Protein 1XX6 (pdb70)

Foldseek 3Di:
DLDALQFFEAEEEFACLCQLVVLVVVVVVCVVVVFAEAEEEEPFWRDDVHDIDGHDYDPALVCCVVPDDPRGQEYEYEQVLPHAQVNLVVQVVSRRSRGYYYYYHYCALQPDRGHNVVVSVRGPHYHYGFRAAPPPGHTFGHKFADDVRHGDEDPDPDHDIDTHHPVPRDHHD/DLDFLQFFEAEEEFALLCQVVVLVVVVVVCVVVVFAEDEEECQVHDDPEQVCCVVPDDPRGQEYEYEQVLPHALCNLVVQVVSRNRRHYYYYYHYCDLLPDRGHNSVVSVRGPHYHYGFRAAPPPGHTFGHKFADDVNHGDEPPDDDHDIDTHHPVPRDHHD

Secondary structure (DSSP, 8-state):
---TT--EEEEEE----SHHHHHHHHHHHHHHTT--EEEEEE--EEE----EEE-EEESSSTHHHHH--TT-SEEEE-SGGGS-THHHHHHHHHHHTT-EEEEEE---TTSPPPTTTTT----SEEEE--EE-TTTSSEE-EEEEEETTEEPPTT----EEEEE-TTT-----/---TT--EEEEEE----SHHHHHHHHHHHHHHTT--EEEEE---EE-SSSTHHHHH--TT-SEEEE-SGGGS-THHHHHHHHHHHTT-EEEEEE---TTS---TTTTT----SEEEE--EE-TTTSSEE-EEEEEETTEEPPTT----EEEEE-TTT-----

Sequence (335 aa):
YRPKDHGWVEVIVGPYSGKSEELIRRIRRAKIAKQKIQVFKPEEDVVSHGEKEQAVAIKNSREILKYFEEDTEVIAIDEVQFFDDEIVEIVNKIAESGRRVICAGLDDFRGKPFGPIPELAIAEFVDKIQAICVVCGNPATRTQRLINGKPAFYDDPVESYEARCRKCHVVPQYRPKDHGWVEVIVGPYSGKSEELIRRIRRAKIAKQKIQVFKPEAVAIKNSREILKYFEEDTEVIAIDEVQFFDDEIVEIVNKIAESGRRVICAGLDDFRGKPFGPIPELAIAEFVDKIQAICVVCGNPATRTQRLINGKPAFYDDPVESYEARCRKCHVVPQ

Nearest PDB structures (foldseek):
  1xx6-assembly1_A  TM=1.006E+00  e=7.355E-36  Clostridium acetobutylicum ATCC 824
  2uz3-assembly1_C  TM=9.064E-01  e=2.620E-19  Ureaplasma urealyticum
  2qq0-assembly1_B-2  TM=8.983E-01  e=4.221E-16  Thermotoga maritima
  2orw-assembly1_B-2  TM=8.930E-01  e=2.724E-16  Thermotoga maritima
  2orw-assembly1_A-2  TM=8.936E-01  e=8.512E-15  Thermotoga maritima

Organism: Clostridium acetobutylicum (strain ATCC 824 / DSM 792 / JCM 1419 / IAM 19013 / LMG 5710 / NBRC 13948 / NRRL B-527 / VKM B-1787 / 2291 / W) (NCBI:txid272562)

Solvent-accessible surface area: 16984 Å² total

InterPro domains:
  IPR001267 Thymidine kinase [MF_00124] (7-190)
  IPR001267 Thymidine kinase [PF00265] (8-187)
  IPR001267 Thymidine kinase [PIRSF035805] (7-193)
  IPR001267 Thymidine kinase [PTHR11441] (5-192)
  IPR020633 Thymidine kinase, conserved site [PS00603] (174-187)
  IPR027417 P-loop containing nucleoside triphosphate hydrolase [G3DSA:3.40.50.300] (1-141)
  IPR027417 P-loop containing nucleoside triphosphate hydrolase [SSF52540] (8-141)

Radius of gyration: 20.62 Å; Cα contacts (8 Å, |Δi|>4): 796; chains: 2; bounding box: 50×33×50 Å

Structure (mmCIF, N/CA/C/O backbone):
data_1XX6
#
_entry.id   1XX6
#
_cell.length_a   53.793
_cell.length_b   67.166
_cell.length_c   103.638
_cell.angle_alpha   90.00
_cell.angle_beta   90.00
_cell.angle_gamma   90.00
#
_symmetry.space_group_name_H-M   'P 21 21 2'
#
loop_
_entity.id
_entity.type
_entity.pdbx_description
1 polymer 'Thymidine kinase'
2 non-polymer 'ZINC ION'
3 non-polymer "ADENOSINE-5'-DIPHOSPHATE"
4 water water
#
loop_
_atom_site.group_PDB
_atom_site.id
_atom_site.type_symbol
_atom_site.label_atom_id
_atom_site.label_alt_id
_atom_site.label_comp_id
_atom_site.label_asym_id
_atom_site.label_entity_id
_atom_site.label_seq_id
_atom_site.pdbx_PDB_ins_code
_atom_site.Cartn_x
_atom_site.Cartn_y
_atom_site.Cartn_z
_atom_site.occupancy
_atom_site.B_iso_or_equiv
_atom_site.auth_seq_id
_atom_site.auth_comp_id
_atom_site.auth_asym_id
_atom_site.auth_atom_id
_atom_site.pdbx_PDB_model_num
ATOM 1 N N . TYR A 1 2 ? 29.064 33.218 60.984 1.00 47.20 2 TYR A N 1
ATOM 2 C CA . TYR A 1 2 ? 28.728 31.815 61.383 1.00 47.30 2 TYR A CA 1
ATOM 3 C C . TYR A 1 2 ? 27.303 31.445 60.950 1.00 47.60 2 TYR A C 1
ATOM 4 O O . TYR A 1 2 ? 26.540 32.297 60.478 1.00 47.82 2 TYR A O 1
ATOM 13 N N . ARG A 1 3 ? 26.957 30.168 61.101 1.00 47.50 3 ARG A N 1
ATOM 14 C CA . ARG A 1 3 ? 25.628 29.683 60.749 1.00 46.59 3 ARG A CA 1
ATOM 15 C C . ARG A 1 3 ? 25.256 30.023 59.302 1.00 46.37 3 ARG A C 1
ATOM 16 O O . ARG A 1 3 ? 24.103 30.342 59.011 1.00 46.47 3 ARG A O 1
ATOM 24 N N . PRO A 1 4 ? 26.222 29.955 58.372 1.00 46.96 4 PRO A N 1
ATOM 25 C CA . PRO A 1 4 ? 25.872 30.285 56.987 1.00 47.06 4 PRO A CA 1
ATOM 26 C C . PRO A 1 4 ? 24.854 29.317 56.392 1.00 47.34 4 PRO A C 1
ATOM 27 O O . PRO A 1 4 ? 24.744 28.170 56.832 1.00 48.32 4 PRO A O 1
ATOM 31 N N . LYS A 1 5 ? 24.118 29.779 55.389 1.00 47.91 5 LYS A N 1
ATOM 32 C CA . LYS A 1 5 ? 23.100 28.956 54.754 1.00 48.77 5 LYS A CA 1
ATOM 33 C C . LYS A 1 5 ? 23.614 27.593 54.291 1.00 48.10 5 LYS A C 1
ATOM 34 O O . LYS A 1 5 ? 24.720 27.470 53.759 1.00 47.42 5 LYS A O 1
ATOM 40 N N . ASP A 1 6 ? 22.790 26.573 54.505 1.00 47.31 6 ASP A N 1
ATOM 41 C CA . ASP A 1 6 ? 23.112 25.203 54.123 1.00 47.18 6 ASP A CA 1
ATOM 42 C C . ASP A 1 6 ? 24.243 24.575 54.936 1.00 44.82 6 ASP A C 1
ATOM 43 O O . ASP A 1 6 ? 24.930 23.663 54.477 1.00 45.88 6 ASP A O 1
ATOM 48 N N . HIS A 1 7 ? 24.434 25.090 56.144 1.00 41.86 7 HIS A N 1
ATOM 49 C CA . HIS A 1 7 ? 25.417 24.565 57.089 1.00 38.56 7 HIS A CA 1
ATOM 50 C C . HIS A 1 7 ? 24.531 24.207 58.274 1.00 33.02 7 HIS A C 1
ATOM 51 O O . HIS A 1 7 ? 23.878 25.084 58.841 1.00 30.95 7 HIS A O 1
ATOM 58 N N . GLY A 1 8 ? 24.485 22.929 58.632 1.00 27.99 8 GLY A N 1
ATOM 59 C CA . GLY A 1 8 ? 23.635 22.513 59.733 1.00 23.61 8 GLY A CA 1
ATOM 60 C C . GLY A 1 8 ? 24.333 22.299 61.057 1.00 20.74 8 GLY A C 1
ATOM 61 O O . GLY A 1 8 ? 25.558 22.194 61.121 1.00 17.05 8 GLY A O 1
ATOM 62 N N . TRP A 1 9 ? 23.538 22.226 62.122 1.00 17.88 9 TRP A N 1
ATOM 63 C CA . TRP A 1 9 ? 24.075 22.009 63.453 1.00 15.98 9 TRP A CA 1
ATOM 64 C C . TRP A 1 9 ? 22.966 21.563 64.392 1.00 16.02 9 TRP A C 1
ATOM 65 O O . TRP A 1 9 ? 21.786 21.536 64.019 1.00 14.61 9 TRP A O 1
ATOM 76 N N . VAL A 1 10 ? 23.361 21.214 65.610 1.00 15.31 10 VAL A N 1
ATOM 77 C CA . VAL A 1 10 ? 22.433 20.789 66.638 1.00 16.20 10 VAL A CA 1
ATOM 78 C C . VAL A 1 10 ? 22.628 21.669 67.874 1.00 17.90 10 VAL A C 1
ATOM 79 O O . VAL A 1 10 ? 23.755 21.902 68.312 1.00 17.34 10 VAL A O 1
ATOM 83 N N . GLU A 1 11 ? 21.531 22.178 68.419 1.00 17.84 11 GLU A N 1
ATOM 84 C CA . GLU A 1 11 ? 21.621 22.976 69.628 1.00 18.01 11 GLU A CA 1
ATOM 85 C C . GLU A 1 11 ? 20.735 22.297 70.670 1.00 18.14 11 GLU A C 1
ATOM 86 O O . GLU A 1 11 ? 19.649 21.790 70.358 1.00 16.59 11 GLU A O 1
ATOM 92 N N . VAL A 1 12 ? 21.222 22.245 71.904 1.00 16.62 12 VAL A N 1
ATOM 93 C CA . VAL A 1 12 ? 20.479 21.602 72.971 1.00 15.88 12 VAL A CA 1
ATOM 94 C C . VAL A 1 12 ? 20.197 22.543 74.125 1.00 15.85 12 VAL A C 1
ATOM 95 O O . VAL A 1 12 ? 21.039 23.377 74.487 1.00 16.00 12 VAL A O 1
ATOM 99 N N . ILE A 1 13 ? 19.003 22.390 74.691 1.00 13.06 13 ILE A N 1
ATOM 100 C CA . ILE A 1 13 ? 18.538 23.173 75.828 1.00 14.96 13 ILE A CA 1
ATOM 101 C C . ILE A 1 13 ? 18.232 22.135 76.905 1.00 15.66 13 ILE A C 1
ATOM 102 O O . ILE A 1 13 ? 17.339 21.307 76.729 1.00 14.06 13 ILE A O 1
ATOM 107 N N . VAL A 1 14 ? 18.965 22.174 78.011 1.00 17.95 14 VAL A N 1
ATOM 108 C CA . VAL A 1 14 ? 18.766 21.203 79.079 1.00 19.03 14 VAL A CA 1
ATOM 109 C C . VAL A 1 14 ? 18.718 21.832 80.466 1.00 18.47 14 VAL A C 1
ATOM 110 O O . VAL A 1 14 ? 19.245 22.912 80.697 1.00 17.55 14 VAL A O 1
ATOM 114 N N . GLY A 1 15 ? 18.067 21.140 81.391 1.00 18.69 15 GLY A N 1
ATOM 115 C CA . GLY A 1 15 ? 17.956 21.642 82.749 1.00 17.99 15 GLY A CA 1
ATOM 116 C C . GLY A 1 15 ? 16.895 20.833 83.454 1.00 16.94 15 GLY A C 1
ATOM 117 O O . GLY A 1 15 ? 16.273 19.971 82.830 1.00 16.43 15 GLY A O 1
ATOM 118 N N . PRO A 1 16 ? 16.668 21.065 84.750 1.00 16.26 16 PRO A N 1
ATOM 119 C CA . PRO A 1 16 ? 15.641 20.299 85.466 1.00 14.62 16 PRO A CA 1
ATOM 120 C C . PRO A 1 16 ? 14.253 20.817 85.128 1.00 17.33 16 PRO A C 1
ATOM 121 O O . PRO A 1 16 ? 14.109 21.793 84.385 1.00 14.29 16 PRO A O 1
ATOM 133 N N . TYR A 1 18 ? 10.928 22.826 85.133 1.00 18.62 18 TYR A N 1
ATOM 134 C CA . TYR A 1 18 ? 10.677 24.231 85.457 1.00 20.90 18 TYR A CA 1
ATOM 135 C C . TYR A 1 18 ? 11.876 25.149 85.214 1.00 19.56 18 TYR A C 1
ATOM 136 O O . TYR A 1 18 ? 11.850 26.315 85.606 1.00 21.63 18 TYR A O 1
ATOM 145 N N . SER A 1 19 ? 12.920 24.633 84.574 1.00 17.84 19 SER A N 1
ATOM 146 C CA . SER A 1 19 ? 14.108 25.440 84.299 1.00 19.10 19 SER A CA 1
ATOM 147 C C . SER A 1 19 ? 13.819 26.407 83.152 1.00 18.62 19 SER A C 1
ATOM 148 O O . SER A 1 19 ? 14.511 27.415 82.971 1.00 21.31 19 SER A O 1
ATOM 151 N N . GLY A 1 20 ? 12.780 26.095 82.385 1.00 18.56 20 GLY A N 1
ATOM 152 C CA . GLY A 1 20 ? 12.385 26.939 81.275 1.00 18.54 20 GLY A CA 1
ATOM 153 C C . GLY A 1 20 ? 12.740 26.421 79.892 1.00 17.62 20 GLY A C 1
ATOM 154 O O . GLY A 1 20 ? 12.862 27.207 78.960 1.00 16.55 20 GLY A O 1
ATOM 155 N N . LYS A 1 21 ? 12.897 25.106 79.756 1.00 18.12 21 LYS A N 1
ATOM 156 C CA . LYS A 1 21 ? 13.233 24.501 78.476 1.00 17.37 21 LYS A CA 1
ATOM 157 C C . LYS A 1 21 ? 12.159 24.730 77.399 1.00 17.84 21 LYS A C 1
ATOM 158 O O . LYS A 1 21 ? 12.485 25.091 76.272 1.00 17.20 21 LYS A O 1
ATOM 164 N N . SER A 1 22 ? 10.885 24.526 77.750 1.00 19.05 22 SER A N 1
ATOM 165 C CA . SER A 1 22 ? 9.778 24.718 76.810 1.00 18.11 22 SER A CA 1
ATOM 166 C C . SER A 1 22 ? 9.633 26.177 76.412 1.00 17.55 22 SER A C 1
ATOM 167 O O . SER A 1 22 ? 9.408 26.501 75.247 1.00 15.21 22 SER A O 1
ATOM 170 N N . GLU A 1 23 ? 9.746 27.055 77.400 1.00 19.34 23 GLU A N 1
ATOM 171 C CA . GLU A 1 23 ? 9.648 28.488 77.174 1.00 21.41 23 GLU A CA 1
ATOM 172 C C . GLU A 1 23 ? 10.727 28.911 76.171 1.00 19.75 23 GLU A C 1
ATOM 173 O O . GLU A 1 23 ? 10.448 29.643 75.226 1.00 19.63 23 GLU A O 1
ATOM 179 N N . GLU A 1 24 ? 11.952 28.435 76.368 1.00 18.79 24 GLU A N 1
ATOM 180 C CA . GLU A 1 24 ? 13.052 28.780 75.464 1.00 17.42 24 GLU A CA 1
ATOM 181 C C . GLU A 1 24 ? 12.867 28.147 74.084 1.00 15.06 24 GLU A C 1
ATOM 182 O O . GLU A 1 24 ? 13.106 28.783 73.054 1.00 14.55 24 GLU A O 1
ATOM 188 N N . LEU A 1 25 ? 12.447 26.890 74.059 1.00 15.86 25 LEU A N 1
ATOM 189 C CA . LEU A 1 25 ? 12.229 26.211 72.787 1.00 15.63 25 LEU A CA 1
ATOM 190 C C . LEU A 1 25 ? 11.179 26.984 71.986 1.00 14.84 25 LEU A C 1
ATOM 191 O O . LEU A 1 25 ? 11.348 27.218 70.793 1.00 17.04 25 LEU A O 1
ATOM 196 N N . ILE A 1 26 ? 10.100 27.391 72.648 1.00 15.87 26 ILE A N 1
ATOM 197 C CA . ILE A 1 26 ? 9.045 28.156 71.987 1.00 15.47 26 ILE A CA 1
ATOM 198 C C . ILE A 1 26 ? 9.595 29.487 71.483 1.00 16.55 26 ILE A C 1
ATOM 199 O O . ILE A 1 26 ? 9.229 29.957 70.405 1.00 16.92 26 ILE A O 1
ATOM 204 N N . ARG A 1 27 ? 10.466 30.104 72.276 1.00 17.32 27 ARG A N 1
ATOM 205 C CA . ARG A 1 27 ? 11.053 31.384 71.885 1.00 18.35 27 ARG A CA 1
ATOM 206 C C . ARG A 1 27 ? 11.822 31.253 70.572 1.00 16.78 27 ARG A C 1
ATOM 207 O O . ARG A 1 27 ? 11.696 32.094 69.670 1.00 15.11 27 ARG A O 1
ATOM 215 N N . ARG A 1 28 ? 12.604 30.185 70.459 1.00 15.52 28 ARG A N 1
ATOM 216 C CA . ARG A 1 28 ? 13.412 29.962 69.268 1.00 15.49 28 ARG A CA 1
ATOM 217 C C . ARG A 1 28 ? 12.553 29.565 68.084 1.00 15.49 28 ARG A C 1
ATOM 218 O O . ARG A 1 28 ? 12.892 29.842 66.935 1.00 15.81 28 ARG A O 1
ATOM 226 N N . ILE A 1 29 ? 11.434 28.915 68.368 1.00 17.50 29 ILE A N 1
ATOM 227 C CA . ILE A 1 29 ? 10.516 28.510 67.318 1.00 16.47 29 ILE A CA 1
ATOM 228 C C . ILE A 1 29 ? 9.878 29.748 66.697 1.00 16.81 29 ILE A C 1
ATOM 229 O O . ILE A 1 29 ? 9.810 29.879 65.469 1.00 16.82 29 ILE A O 1
ATOM 234 N N . ARG A 1 30 ? 9.418 30.664 67.541 1.00 17.81 30 ARG A N 1
ATOM 235 C CA . ARG A 1 30 ? 8.776 31.879 67.041 1.00 19.18 30 ARG A CA 1
ATOM 236 C C . ARG A 1 30 ? 9.757 32.777 66.290 1.00 17.33 30 ARG A C 1
ATOM 237 O O . ARG A 1 30 ? 9.381 33.460 65.338 1.00 18.69 30 ARG A O 1
ATOM 245 N N . ARG A 1 31 ? 11.017 32.774 66.705 1.00 18.75 31 ARG A N 1
ATOM 246 C CA . ARG A 1 31 ? 12.013 33.593 66.024 1.00 18.41 31 ARG A CA 1
ATOM 247 C C . ARG A 1 31 ? 12.297 33.024 64.631 1.00 19.27 31 ARG A C 1
ATOM 248 O O . ARG A 1 31 ? 12.424 33.773 63.656 1.00 18.61 31 ARG A O 1
ATOM 256 N N . ALA A 1 32 ? 12.370 31.701 64.532 1.00 19.04 32 ALA A N 1
ATOM 257 C CA . ALA A 1 32 ? 12.626 31.068 63.244 1.00 20.65 32 ALA A CA 1
ATOM 258 C C . ALA A 1 32 ? 11.509 31.452 62.273 1.00 22.43 32 ALA A C 1
ATOM 259 O O . ALA A 1 32 ? 11.761 31.767 61.107 1.00 22.08 32 ALA A O 1
ATOM 261 N N . LYS A 1 33 ? 10.275 31.444 62.766 1.00 22.98 33 LYS A N 1
ATOM 262 C CA . LYS A 1 33 ? 9.133 31.788 61.925 1.00 25.03 33 LYS A CA 1
ATOM 263 C C . LYS A 1 33 ? 9.190 33.236 61.462 1.00 23.15 33 LYS A C 1
ATOM 264 O O . LYS A 1 33 ? 8.831 33.547 60.327 1.00 22.75 33 LYS A O 1
ATOM 270 N N . ILE A 1 34 ? 9.640 34.123 62.339 1.00 21.77 34 ILE A N 1
ATOM 271 C CA . ILE A 1 34 ? 9.749 35.528 61.974 1.00 22.09 34 ILE A CA 1
ATOM 272 C C . ILE A 1 34 ? 10.862 35.648 60.931 1.00 21.68 34 ILE A C 1
ATOM 273 O O . ILE A 1 34 ? 10.833 36.521 60.067 1.00 20.80 34 ILE A O 1
ATOM 278 N N . ALA A 1 35 ? 11.831 34.742 61.011 1.00 20.75 35 ALA A N 1
ATOM 279 C CA . ALA A 1 35 ? 12.941 34.721 60.065 1.00 22.38 35 ALA A CA 1
ATOM 280 C C . ALA A 1 35 ? 12.496 34.083 58.736 1.00 22.99 35 ALA A C 1
ATOM 281 O O . ALA A 1 35 ? 13.267 34.017 57.784 1.00 21.15 35 ALA A O 1
ATOM 283 N N . LYS A 1 36 ? 11.246 33.630 58.686 1.00 23.65 36 LYS A N 1
ATOM 284 C CA . LYS A 1 36 ? 10.677 33.004 57.492 1.00 25.51 36 LYS A CA 1
ATOM 285 C C . LYS A 1 36 ? 11.325 31.668 57.134 1.00 25.49 36 LYS A C 1
ATOM 286 O O . LYS A 1 36 ? 11.465 31.323 55.956 1.00 23.78 36 LYS A O 1
ATOM 292 N N . GLN A 1 37 ? 11.712 30.917 58.160 1.00 25.18 37 GLN A N 1
ATOM 293 C CA . GLN A 1 37 ? 12.324 29.608 57.983 1.00 25.62 37 GLN A CA 1
ATOM 294 C C . GLN A 1 37 ? 11.304 28.539 58.345 1.00 25.07 37 GLN A C 1
ATOM 295 O O . GLN A 1 37 ? 10.777 28.530 59.450 1.00 25.00 37 GLN A O 1
ATOM 301 N N . LYS A 1 38 ? 11.025 27.641 57.408 1.00 24.82 38 LYS A N 1
ATOM 302 C CA . LYS A 1 38 ? 10.062 26.576 57.651 1.00 22.57 38 LYS A CA 1
ATOM 303 C C . LYS A 1 38 ? 10.573 25.702 58.791 1.00 22.41 38 LYS A C 1
ATOM 304 O O . LYS A 1 38 ? 11.727 25.263 58.792 1.00 20.21 38 LYS A O 1
ATOM 310 N N . ILE A 1 39 ? 9.711 25.459 59.765 1.00 20.49 39 ILE A N 1
ATOM 311 C CA . ILE A 1 39 ? 10.087 24.653 60.907 1.00 22.23 39 ILE A CA 1
ATOM 312 C C . ILE A 1 39 ? 9.001 23.653 61.248 1.00 21.22 39 ILE A C 1
ATOM 313 O O . ILE A 1 39 ? 7.809 23.916 61.045 1.00 19.67 39 ILE A O 1
ATOM 318 N N . GLN A 1 40 ? 9.439 22.496 61.727 1.00 20.25 40 GLN A N 1
ATOM 319 C CA . GLN A 1 40 ? 8.552 21.431 62.156 1.00 21.98 40 GLN A CA 1
ATOM 320 C C . GLN A 1 40 ? 8.868 21.184 63.624 1.00 23.06 40 GLN A C 1
ATOM 321 O O . GLN A 1 40 ? 10.037 21.103 64.009 1.00 21.43 40 GLN A O 1
ATOM 327 N N . VAL A 1 41 ? 7.832 21.083 64.449 1.00 24.71 41 VAL A N 1
ATOM 328 C CA . VAL A 1 41 ? 8.025 20.842 65.869 1.00 26.83 41 VAL A CA 1
ATOM 329 C C . VAL A 1 41 ? 7.559 19.426 66.223 1.00 28.87 41 VAL A C 1
ATOM 330 O O . VAL A 1 41 ? 6.532 18.966 65.721 1.00 27.45 41 VAL A O 1
ATOM 334 N N . PHE A 1 42 ? 8.322 18.739 67.071 1.00 31.02 42 PHE A N 1
ATOM 335 C CA . PHE A 1 42 ? 7.997 17.371 67.481 1.00 34.05 42 PHE A CA 1
ATOM 336 C C . PHE A 1 42 ? 8.041 17.145 68.997 1.00 36.77 42 PHE A C 1
ATOM 337 O O . PHE A 1 42 ? 8.896 17.695 69.694 1.00 36.51 42 PHE A O 1
ATOM 345 N N . LYS A 1 43 ? 7.108 16.326 69.488 1.00 38.14 43 LYS A N 1
ATOM 346 C CA . LYS A 1 43 ? 7.000 15.986 70.909 1.00 41.07 43 LYS A CA 1
ATOM 347 C C . LYS A 1 43 ? 6.496 14.547 71.027 1.00 42.41 43 LYS A C 1
ATOM 348 O O . LYS A 1 43 ? 5.825 14.046 70.126 1.00 40.09 43 LYS A O 1
ATOM 354 N N . PRO A 1 44 ? 6.816 13.859 72.134 1.00 44.94 44 PRO A N 1
ATOM 355 C CA . PRO A 1 44 ? 6.347 12.476 72.279 1.00 47.55 44 PRO A CA 1
ATOM 356 C C . PRO A 1 44 ? 4.856 12.359 72.634 1.00 49.79 44 PRO A C 1
ATOM 357 O O . PRO A 1 44 ? 4.200 13.355 72.955 1.00 47.89 44 PRO A O 1
ATOM 361 N N . GLU A 1 45 ? 4.334 11.137 72.558 1.00 52.98 45 GLU A N 1
ATOM 362 C CA . GLU A 1 45 ? 2.932 10.860 72.874 1.00 55.30 45 GLU A CA 1
ATOM 363 C C . GLU A 1 45 ? 2.533 11.436 74.233 1.00 55.87 45 GLU A C 1
ATOM 364 O O . GLU A 1 45 ? 1.538 11.021 74.828 1.00 56.08 45 GLU A O 1
ATOM 370 N N . GLU A 1 53 ? -1.712 18.410 70.474 1.00 55.18 53 GLU A N 1
ATOM 371 C CA . GLU A 1 53 ? -0.320 18.058 70.211 1.00 56.57 53 GLU A CA 1
ATOM 372 C C . GLU A 1 53 ? 0.567 19.299 70.285 1.00 56.04 53 GLU A C 1
ATOM 373 O O . GLU A 1 53 ? 1.507 19.447 69.504 1.00 56.48 53 GLU A O 1
ATOM 379 N N . ASP A 1 54 ? 0.264 20.183 71.229 1.00 55.68 54 ASP A N 1
ATOM 380 C CA . ASP A 1 54 ? 1.024 21.417 71.402 1.00 55.31 54 ASP A CA 1
ATOM 381 C C . ASP A 1 54 ? 2.111 21.305 72.464 1.00 53.86 54 ASP A C 1
ATOM 382 O O . ASP A 1 54 ? 1.959 20.580 73.446 1.00 53.00 54 ASP A O 1
ATOM 387 N N . VAL A 1 55 ? 3.216 22.014 72.250 1.00 52.36 55 VAL A N 1
ATOM 388 C CA . VAL A 1 55 ? 4.293 22.042 73.232 1.00 50.64 55 VAL A CA 1
ATOM 389 C C . VAL A 1 55 ? 3.900 23.204 74.142 1.00 49.40 55 VAL A C 1
ATOM 390 O O . VAL A 1 55 ? 3.734 24.333 73.679 1.00 49.57 55 VAL A O 1
ATOM 394 N N . VAL A 1 56 ? 3.722 22.925 75.428 1.00 48.23 56 VAL A N 1
ATOM 395 C CA . VAL A 1 56 ? 3.310 23.959 76.369 1.00 47.71 56 VAL A CA 1
ATOM 396 C C . VAL A 1 56 ? 4.303 24.220 77.493 1.00 46.71 56 VAL A C 1
ATOM 397 O O . VAL A 1 56 ? 4.972 23.307 77.971 1.00 46.48 56 VAL A O 1
ATOM 401 N N . SER A 1 57 ? 4.384 25.480 77.913 1.00 46.59 57 SER A N 1
ATOM 402 C CA . SER A 1 57 ? 5.278 25.890 78.994 1.00 46.69 57 SER A CA 1
ATOM 403 C C . SER A 1 57 ? 4.486 26.195 80.264 1.00 47.55 57 SER A C 1
ATOM 404 O O . SER A 1 57 ? 3.404 26.780 80.206 1.00 46.95 57 SER A O 1
ATOM 407 N N . HIS A 1 58 ? 5.035 25.800 81.409 1.00 49.47 58 HIS A N 1
ATOM 408 C CA . HIS A 1 58 ? 4.388 26.030 82.699 1.00 51.85 58 HIS A CA 1
ATOM 409 C C . HIS A 1 58 ? 4.087 27.510 82.938 1.00 52.38 58 HIS A C 1
ATOM 410 O O . HIS A 1 58 ? 3.273 27.856 83.799 1.00 52.73 58 HIS A 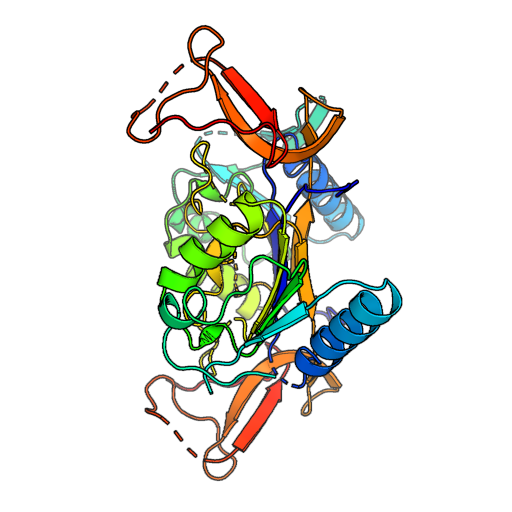O 1
ATOM 425 N N . GLY A 1 60 ? 2.866 29.565 80.585 1.00 52.89 60 GLY A N 1
ATOM 426 C CA . GLY A 1 60 ? 1.792 30.053 79.734 1.00 53.30 60 GLY A CA 1
ATOM 427 C C . GLY A 1 60 ? 1.771 29.721 78.252 1.00 53.32 60 GLY A C 1
ATOM 428 O O . GLY A 1 60 ? 0.876 29.019 77.780 1.00 54.07 60 GLY A O 1
ATOM 429 N N . GLU A 1 61 ? 2.751 30.235 77.516 1.00 53.43 61 GLU A N 1
ATOM 430 C CA . GLU A 1 61 ? 2.835 30.043 76.069 1.00 53.03 61 GLU A CA 1
ATOM 431 C C . GLU A 1 61 ? 2.808 28.607 75.548 1.00 52.01 61 GLU A C 1
ATOM 432 O O . GLU A 1 61 ? 3.088 27.654 76.277 1.00 50.63 61 GLU A O 1
ATOM 438 N N . LYS A 1 62 ? 2.465 28.477 74.267 1.00 51.29 62 LYS A N 1
ATOM 439 C CA . LYS A 1 62 ? 2.376 27.184 73.593 1.00 50.24 62 LYS A CA 1
ATOM 440 C C . LYS A 1 62 ? 2.601 27.312 72.084 1.00 48.92 62 LYS A C 1
ATOM 441 O O . LYS A 1 62 ? 2.379 28.372 71.497 1.00 48.12 62 LYS A O 1
ATOM 447 N N . GLU A 1 63 ? 3.048 26.222 71.468 1.00 47.52 63 GLU A N 1
ATOM 448 C CA . GLU A 1 63 ? 3.303 26.176 70.028 1.00 46.81 63 GLU A CA 1
ATOM 449 C C . GLU A 1 63 ? 2.791 24.873 69.421 1.00 45.71 63 GLU A C 1
ATOM 450 O O . GLU A 1 63 ? 2.861 23.815 70.049 1.00 44.51 63 GLU A O 1
ATOM 456 N N . GLN A 1 64 ? 2.274 24.956 68.198 1.00 45.40 64 GLN A N 1
ATOM 457 C CA . GLN A 1 64 ? 1.762 23.771 67.513 1.00 45.96 64 GLN A CA 1
ATOM 458 C C . GLN A 1 64 ? 2.909 22.794 67.304 1.00 43.82 64 GLN A C 1
ATOM 459 O O . GLN A 1 64 ? 4.027 23.199 66.998 1.00 43.24 64 GLN A O 1
ATOM 465 N N . ALA A 1 65 ? 2.627 21.508 67.477 1.00 42.25 65 ALA A N 1
ATOM 466 C CA . ALA A 1 65 ? 3.639 20.472 67.302 1.00 41.84 65 ALA A CA 1
ATOM 467 C C . ALA A 1 65 ? 2.998 19.180 66.825 1.00 41.24 65 ALA A C 1
ATOM 468 O O . ALA A 1 65 ? 1.785 19.001 66.918 1.00 41.73 65 ALA A O 1
ATOM 470 N N . VAL A 1 66 ? 3.823 18.283 66.308 1.00 41.01 66 VAL A N 1
ATOM 471 C CA . VAL A 1 66 ? 3.347 16.995 65.837 1.00 41.38 66 VAL A CA 1
ATOM 472 C C . VAL A 1 66 ? 3.796 15.935 66.834 1.00 40.87 66 VAL A C 1
ATOM 473 O O . VAL A 1 66 ? 4.990 15.688 66.987 1.00 40.63 66 VAL A O 1
ATOM 477 N N . ALA A 1 67 ? 2.838 15.328 67.526 1.00 40.12 67 ALA A N 1
ATOM 478 C CA . ALA A 1 67 ? 3.150 14.286 68.497 1.00 39.24 67 ALA A CA 1
ATOM 479 C C . ALA A 1 67 ? 3.611 13.041 67.748 1.00 38.43 67 ALA A C 1
ATOM 480 O O . ALA A 1 67 ? 3.044 12.687 66.718 1.00 36.85 67 ALA A O 1
ATOM 482 N N . ILE A 1 68 ? 4.648 12.386 68.259 1.00 37.89 68 ILE A N 1
ATOM 483 C CA . ILE A 1 68 ? 5.166 11.179 67.630 1.00 38.19 68 ILE A CA 1
ATOM 484 C C . ILE A 1 68 ? 5.480 10.134 68.686 1.00 37.82 68 ILE A C 1
ATOM 485 O O . ILE A 1 68 ? 5.935 10.457 69.781 1.00 37.03 68 ILE A O 1
ATOM 490 N N . LYS A 1 69 ? 5.227 8.876 68.341 1.00 39.70 69 LYS A N 1
ATOM 491 C CA . LYS A 1 69 ? 5.430 7.753 69.250 1.00 40.66 69 LYS A CA 1
ATOM 492 C C . LYS A 1 69 ? 6.885 7.364 69.484 1.00 39.80 69 LYS A C 1
ATOM 493 O O . LYS A 1 69 ? 7.229 6.834 70.543 1.00 38.85 69 LYS A O 1
ATOM 499 N N . ASN A 1 70 ? 7.746 7.630 68.509 1.00 37.77 70 ASN A N 1
ATOM 500 C CA . ASN A 1 70 ? 9.153 7.276 68.649 1.00 37.75 70 ASN A CA 1
ATOM 501 C C . ASN A 1 70 ? 10.060 8.117 67.760 1.00 37.17 70 ASN A C 1
ATOM 502 O O . ASN A 1 70 ? 9.587 8.941 66.978 1.00 36.00 70 ASN A O 1
ATOM 507 N N . SER A 1 71 ? 11.366 7.889 67.886 1.00 37.94 71 SER A N 1
ATOM 508 C CA . SER A 1 71 ? 12.378 8.617 67.123 1.00 38.09 71 SER A CA 1
ATOM 509 C C . SER A 1 71 ? 12.248 8.462 65.609 1.00 38.84 71 SER A C 1
ATOM 510 O O . SER A 1 71 ? 12.323 9.448 64.873 1.00 37.56 71 SER A O 1
ATOM 513 N N . ARG A 1 72 ? 12.061 7.227 65.153 1.00 39.76 72 ARG A N 1
ATOM 514 C CA . ARG A 1 72 ? 11.927 6.925 63.726 1.00 41.56 72 ARG A CA 1
ATOM 515 C C . ARG A 1 72 ? 10.853 7.758 63.023 1.00 41.13 72 ARG A C 1
ATOM 516 O O . ARG A 1 72 ? 11.039 8.182 61.883 1.00 38.56 72 ARG A O 1
ATOM 524 N N . GLU A 1 73 ? 9.732 7.994 63.697 1.00 41.67 73 GLU A N 1
ATOM 525 C CA . GLU A 1 73 ? 8.651 8.758 63.088 1.00 44.03 73 GLU A CA 1
ATOM 526 C C . GLU A 1 73 ? 9.054 10.160 62.655 1.00 43.70 73 GLU A C 1
ATOM 527 O O . GLU A 1 73 ? 8.366 10.781 61.846 1.00 43.57 73 GLU A O 1
ATOM 533 N N . ILE A 1 74 ? 10.172 10.657 63.177 1.00 43.62 74 ILE A N 1
ATOM 534 C CA . ILE A 1 74 ? 10.647 11.987 62.801 1.00 44.36 74 ILE A CA 1
ATOM 535 C C . ILE A 1 74 ? 10.904 12.009 61.296 1.00 45.37 74 ILE A C 1
ATOM 536 O O . ILE A 1 74 ? 10.439 12.904 60.589 1.00 45.68 74 ILE A O 1
ATOM 541 N N . LEU A 1 75 ? 11.642 11.014 60.812 1.00 45.85 75 LEU A N 1
ATOM 542 C CA . LEU A 1 75 ? 11.966 10.911 59.393 1.00 47.38 75 LEU A CA 1
ATOM 543 C C . LEU A 1 75 ? 10.721 10.690 58.537 1.00 48.02 75 LEU A C 1
ATOM 544 O O . LEU A 1 75 ? 10.696 11.065 57.365 1.00 47.31 75 LEU A O 1
ATOM 549 N N . LYS A 1 76 ? 9.693 10.087 59.128 1.00 48.81 76 LYS A N 1
ATOM 550 C CA . LYS A 1 76 ? 8.447 9.816 58.414 1.00 50.08 76 LYS A CA 1
ATOM 551 C C . LYS A 1 76 ? 7.643 11.098 58.194 1.00 50.19 76 LYS A C 1
ATOM 552 O O . LYS A 1 76 ? 7.051 11.300 57.133 1.00 49.90 76 LYS A O 1
ATOM 558 N N . TYR A 1 77 ? 7.620 11.952 59.212 1.00 49.48 77 TYR A N 1
ATOM 559 C CA . TYR A 1 77 ? 6.899 13.221 59.145 1.00 48.28 77 TYR A CA 1
ATOM 560 C C . TYR A 1 77 ? 7.771 14.333 58.557 1.00 45.86 77 TYR A C 1
ATOM 561 O O . TYR A 1 77 ? 7.276 15.411 58.236 1.00 45.26 77 TYR A O 1
ATOM 570 N N . PHE A 1 78 ? 9.066 14.063 58.422 1.00 42.95 78 PHE A N 1
ATOM 571 C CA . PHE A 1 78 ? 10.013 15.044 57.891 1.00 40.65 78 PHE A CA 1
ATOM 572 C C . PHE A 1 78 ? 9.723 15.455 56.448 1.00 38.43 78 PHE A C 1
ATOM 573 O O . PHE A 1 78 ? 9.533 14.609 55.578 1.00 38.98 78 PHE A O 1
ATOM 581 N N . GLU A 1 79 ? 9.692 16.762 56.206 1.00 36.63 79 GLU A N 1
ATOM 582 C CA . GLU A 1 79 ? 9.445 17.298 54.873 1.00 34.67 79 GLU A CA 1
ATOM 583 C C . GLU A 1 79 ? 10.729 18.025 54.458 1.00 33.95 79 GLU A C 1
ATOM 584 O O . GLU A 1 79 ? 11.204 18.918 55.169 1.00 31.57 79 GLU A O 1
ATOM 590 N N . GLU A 1 80 ? 11.298 17.620 53.323 1.00 31.90 80 GLU A N 1
ATOM 591 C CA . GLU A 1 80 ? 12.545 18.194 52.825 1.00 31.31 80 GLU A CA 1
ATOM 592 C C . GLU A 1 80 ? 12.519 19.702 52.717 1.00 30.99 80 GLU A C 1
ATOM 593 O O . GLU A 1 80 ? 13.557 20.353 52.612 1.00 30.52 80 GLU A O 1
ATOM 599 N N . ASP A 1 81 ? 11.313 20.243 52.750 1.00 30.67 81 ASP A N 1
ATOM 600 C CA . ASP A 1 81 ? 11.088 21.674 52.664 1.00 31.44 81 ASP A CA 1
ATOM 601 C C . ASP A 1 81 ? 11.503 22.409 53.952 1.00 30.15 81 ASP A C 1
ATOM 602 O O . ASP A 1 81 ? 11.921 23.568 53.902 1.00 28.64 81 ASP A O 1
ATOM 607 N N . THR A 1 82 ? 11.396 21.747 55.102 1.00 27.45 82 THR A N 1
ATOM 608 C CA . THR A 1 82 ? 11.729 22.413 56.366 1.00 27.17 82 THR A CA 1
ATOM 609 C C . THR A 1 82 ? 13.216 22.654 56.625 1.00 25.55 82 THR A C 1
ATOM 610 O O . THR A 1 82 ? 14.064 21.807 56.330 1.00 24.11 82 THR A O 1
ATOM 614 N N . GLU A 1 83 ? 13.506 23.817 57.206 1.00 24.28 83 GLU A N 1
ATOM 615 C CA . GLU A 1 83 ? 14.873 24.239 57.512 1.00 23.92 83 GLU A CA 1
ATOM 616 C C . GLU A 1 83 ? 15.265 24.008 58.963 1.00 22.95 83 GLU A C 1
ATOM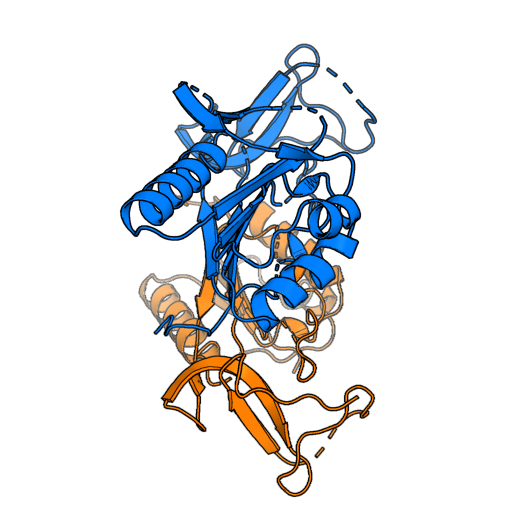 617 O O . GLU A 1 83 ? 16.445 23.799 59.269 1.00 19.25 83 GLU A O 1
ATOM 623 N N . VAL A 1 84 ? 14.270 24.045 59.846 1.00 19.67 84 VAL A N 1
ATOM 624 C CA . VAL A 1 84 ? 14.501 23.880 61.271 1.00 19.12 84 VAL A CA 1
ATOM 625 C C . VAL A 1 84 ? 13.584 22.830 61.879 1.00 18.30 84 VAL A C 1
ATOM 626 O O . VAL A 1 84 ? 12.369 22.852 61.667 1.00 17.54 84 VAL A O 1
ATOM 630 N N . ILE A 1 85 ? 14.175 21.928 62.648 1.00 17.49 85 ILE A N 1
ATOM 631 C CA . ILE A 1 85 ? 13.431 20.873 63.327 1.00 18.95 85 ILE A CA 1
ATOM 632 C C . ILE A 1 85 ? 13.556 21.138 64.830 1.00 17.70 85 ILE A C 1
ATOM 633 O O . ILE A 1 85 ? 14.664 21.275 65.331 1.00 14.77 85 ILE A O 1
ATOM 638 N N . ALA A 1 86 ? 12.430 21.228 65.533 1.00 16.55 86 ALA A N 1
ATOM 639 C CA . ALA A 1 86 ? 12.450 21.453 66.979 1.00 19.40 86 ALA A CA 1
ATOM 640 C C . ALA A 1 86 ? 11.832 20.248 67.698 1.00 20.65 86 ALA A C 1
ATOM 641 O O . ALA A 1 86 ? 10.728 19.814 67.354 1.00 19.61 86 ALA A O 1
ATOM 643 N N . ILE A 1 87 ? 12.530 19.725 68.703 1.00 20.97 87 ILE A N 1
ATOM 644 C CA . ILE A 1 87 ? 12.033 18.567 69.453 1.00 22.98 87 ILE A CA 1
ATOM 645 C C . ILE A 1 87 ? 12.010 18.815 70.966 1.00 22.60 87 ILE A C 1
ATOM 646 O O . ILE A 1 87 ? 13.027 19.170 71.557 1.00 21.84 87 ILE A O 1
ATOM 651 N N . ASP A 1 88 ? 10.853 18.615 71.588 1.00 23.93 88 ASP A N 1
ATOM 652 C CA . ASP A 1 88 ? 10.724 18.818 73.029 1.00 25.30 88 ASP A CA 1
ATOM 653 C C . ASP A 1 88 ? 10.728 17.497 73.798 1.00 25.06 88 ASP A C 1
ATOM 654 O O . ASP A 1 88 ? 10.602 16.423 73.203 1.00 25.06 88 ASP A O 1
ATOM 659 N N . GLU A 1 89 ? 10.894 17.583 75.118 1.00 26.16 89 GLU A N 1
ATOM 660 C CA . GLU A 1 89 ? 10.903 16.405 75.997 1.00 27.90 89 GLU A CA 1
ATOM 661 C C . GLU A 1 89 ? 11.734 15.271 75.424 1.00 27.33 89 GLU A C 1
ATOM 662 O O . GLU A 1 89 ? 11.313 14.114 75.436 1.00 26.91 89 GLU A O 1
ATOM 668 N N . VAL A 1 90 ? 12.924 15.606 74.948 1.00 26.83 90 VAL A N 1
ATOM 669 C CA . VAL A 1 90 ? 13.811 14.634 74.327 1.00 27.44 90 VAL A CA 1
ATOM 670 C C . VAL A 1 90 ? 14.232 13.454 75.190 1.00 28.22 90 VAL A C 1
ATOM 671 O O . VAL A 1 90 ? 14.525 12.375 74.669 1.00 27.72 90 VAL A O 1
ATOM 675 N N . GLN A 1 91 ? 14.264 13.645 76.503 1.00 30.03 91 GLN A N 1
ATOM 676 C CA . GLN A 1 91 ? 14.693 12.571 77.397 1.00 32.22 91 GLN A CA 1
ATOM 677 C C . GLN A 1 91 ? 13.871 11.292 77.265 1.00 33.96 91 GLN A C 1
ATOM 678 O O . GLN A 1 91 ? 14.283 10.238 77.737 1.00 35.41 91 GLN A O 1
ATOM 684 N N . PHE A 1 92 ? 12.715 11.375 76.619 1.00 36.55 92 PHE A N 1
ATOM 685 C CA . PHE A 1 92 ? 11.884 10.191 76.471 1.00 39.09 92 PHE A CA 1
ATOM 686 C C . PHE A 1 92 ? 12.124 9.359 75.212 1.00 38.54 92 PHE A C 1
ATOM 687 O O . PHE A 1 92 ? 11.727 8.194 75.160 1.00 37.96 92 PHE A O 1
ATOM 695 N N . PHE A 1 93 ? 12.767 9.938 74.201 1.00 36.28 93 PHE A N 1
ATOM 696 C CA . PHE A 1 93 ? 13.037 9.191 72.977 1.00 35.51 93 PHE A CA 1
ATOM 697 C C . PHE A 1 93 ? 14.185 8.209 73.159 1.00 35.52 93 PHE A C 1
ATOM 698 O O . PHE A 1 93 ? 15.045 8.406 74.015 1.00 33.49 93 PHE A O 1
ATOM 706 N N . ASP A 1 94 ? 14.192 7.150 72.352 1.00 36.36 94 ASP A N 1
ATOM 707 C CA . ASP A 1 94 ? 15.248 6.145 72.415 1.00 37.65 94 ASP A CA 1
ATOM 708 C C . ASP A 1 94 ? 16.535 6.749 71.862 1.00 37.84 94 ASP A C 1
ATOM 709 O O . ASP A 1 94 ? 16.511 7.845 71.295 1.00 35.77 94 ASP A O 1
ATOM 714 N N . ASP A 1 95 ? 17.644 6.028 72.012 1.00 36.93 95 ASP A N 1
ATOM 715 C CA . ASP A 1 95 ? 18.947 6.503 71.553 1.00 37.53 95 ASP A CA 1
ATOM 716 C C . ASP A 1 95 ? 19.110 6.730 70.049 1.00 37.44 95 ASP A C 1
ATOM 717 O O . ASP A 1 95 ? 20.079 7.366 69.629 1.00 36.21 95 ASP A O 1
ATOM 722 N N . GLU A 1 96 ? 18.185 6.227 69.233 1.00 37.20 96 GLU A N 1
ATOM 723 C CA . GLU A 1 96 ? 18.305 6.413 67.783 1.00 37.29 96 GLU A CA 1
ATOM 724 C C . GLU A 1 96 ? 18.135 7.877 67.401 1.00 35.63 96 GLU A C 1
ATOM 725 O O . GLU A 1 96 ? 18.584 8.310 66.332 1.00 34.82 96 GLU A O 1
ATOM 731 N N . ILE A 1 97 ? 17.488 8.642 68.273 1.00 33.16 97 ILE A N 1
ATOM 732 C CA . ILE A 1 97 ? 17.260 10.051 68.000 1.00 33.07 97 ILE A CA 1
ATOM 733 C C . ILE A 1 97 ? 18.587 10.778 67.788 1.00 31.49 97 ILE A C 1
ATOM 734 O O . ILE A 1 97 ? 18.641 11.785 67.083 1.00 30.74 97 ILE A O 1
ATOM 739 N N . VAL A 1 98 ? 19.661 10.253 68.373 1.00 29.69 98 VAL A N 1
ATOM 740 C CA . VAL A 1 98 ? 20.971 10.875 68.233 1.00 29.59 98 VAL A CA 1
ATOM 741 C C . VAL A 1 98 ? 21.481 10.842 66.792 1.00 29.72 98 VAL A C 1
ATOM 742 O O . VAL A 1 98 ? 21.873 11.878 66.242 1.00 28.59 98 VAL A O 1
ATOM 746 N N . GLU A 1 99 ? 21.495 9.663 66.179 1.00 28.17 99 GLU A N 1
ATOM 747 C CA . GLU A 1 99 ? 21.948 9.557 64.795 1.00 29.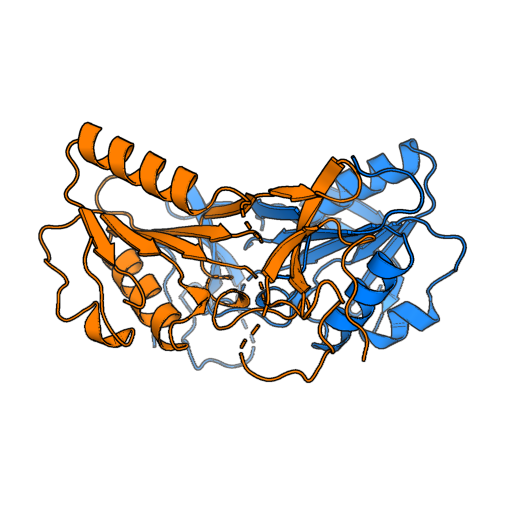11 99 GLU A CA 1
ATOM 748 C C . GLU A 1 99 ? 20.977 10.335 63.901 1.00 27.50 99 GLU A C 1
ATOM 749 O O . GLU A 1 99 ? 21.393 11.025 62.970 1.00 26.86 99 GLU A O 1
ATOM 755 N N . ILE A 1 100 ? 19.684 10.231 64.193 1.00 25.71 100 ILE A N 1
ATOM 756 C CA . ILE A 1 100 ? 18.678 10.929 63.401 1.00 27.14 100 ILE A CA 1
ATOM 757 C C . ILE A 1 100 ? 18.911 12.436 63.415 1.00 26.51 100 ILE A C 1
ATOM 758 O O . ILE A 1 100 ? 18.871 13.086 62.370 1.00 25.81 100 ILE A O 1
ATOM 763 N N . VAL A 1 101 ? 19.156 12.984 64.601 1.00 26.63 101 VAL A N 1
ATOM 764 C CA . VAL A 1 101 ? 19.406 14.412 64.747 1.00 27.52 101 VAL A CA 1
ATOM 765 C C . VAL A 1 101 ? 20.723 14.796 64.063 1.00 25.51 101 VAL A C 1
ATOM 766 O O . VAL A 1 101 ? 20.800 15.826 63.395 1.00 25.01 101 VAL A O 1
ATOM 770 N N . ASN A 1 102 ? 21.751 13.968 64.218 1.00 24.48 102 ASN A N 1
ATOM 771 C CA . ASN A 1 102 ? 23.047 14.251 63.602 1.00 23.45 102 ASN A CA 1
ATOM 772 C C . ASN A 1 102 ? 22.902 14.262 62.076 1.00 23.09 102 ASN A C 1
ATOM 773 O O . ASN A 1 102 ? 23.503 15.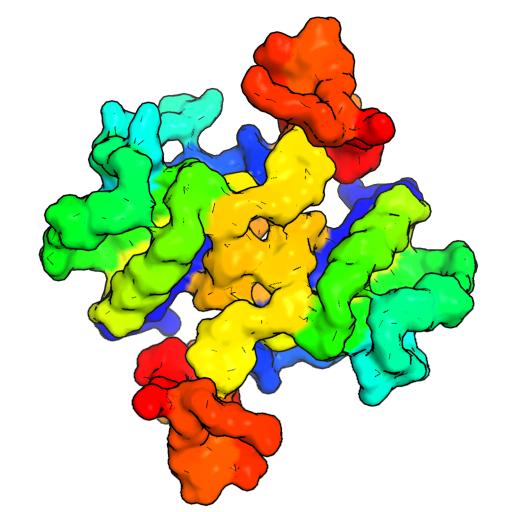088 61.385 1.00 23.52 102 ASN A O 1
ATOM 778 N N . LYS A 1 103 ? 22.093 13.341 61.560 1.00 22.72 103 LYS A N 1
ATOM 779 C CA . LYS A 1 103 ? 21.853 13.236 60.124 1.00 23.54 103 LYS A CA 1
ATOM 780 C C . LYS A 1 103 ? 21.166 14.486 59.580 1.00 20.84 103 LYS A C 1
ATOM 781 O O . LYS A 1 103 ? 21.501 14.969 58.505 1.00 17.98 103 LYS A O 1
ATOM 787 N N . ILE A 1 104 ? 20.199 15.005 60.322 1.00 19.66 104 ILE A N 1
ATOM 788 C CA . ILE A 1 104 ? 19.496 16.192 59.872 1.00 19.65 104 ILE A CA 1
ATOM 789 C C . ILE A 1 104 ? 20.458 17.380 59.830 1.00 19.22 104 ILE A C 1
ATOM 790 O O . ILE A 1 104 ? 20.431 18.180 58.890 1.00 16.63 104 ILE A O 1
ATOM 795 N N . ALA A 1 105 ? 21.319 17.479 60.839 1.00 18.82 105 ALA A N 1
ATOM 796 C CA . ALA A 1 105 ? 22.296 18.562 60.904 1.00 20.56 105 ALA A CA 1
ATOM 797 C C . ALA A 1 105 ? 23.294 18.436 59.753 1.00 21.39 105 ALA A C 1
ATOM 798 O O . ALA A 1 105 ? 23.669 19.429 59.125 1.00 22.52 105 ALA A O 1
ATOM 800 N N . GLU A 1 106 ? 23.726 17.211 59.480 1.00 21.52 106 GLU A N 1
ATOM 801 C CA . GLU A 1 106 ? 24.677 16.973 58.406 1.00 22.73 106 GLU A CA 1
ATOM 802 C C . GLU A 1 106 ? 24.029 17.304 57.064 1.00 23.30 106 GLU A C 1
ATOM 803 O O . GLU A 1 106 ? 24.717 17.678 56.117 1.00 21.19 106 GLU A O 1
ATOM 809 N N . SER A 1 107 ? 22.706 17.185 56.977 1.00 21.26 107 SER A N 1
ATOM 810 C CA . SER A 1 107 ? 22.036 17.498 55.722 1.00 22.22 107 SER A CA 1
ATOM 811 C C . SER A 1 107 ? 22.004 19.014 55.484 1.00 21.82 107 SER A C 1
ATOM 812 O O . SER A 1 107 ? 21.601 19.473 54.418 1.00 22.05 107 SER A O 1
ATOM 815 N N . GLY A 1 108 ? 22.451 19.784 56.473 1.00 21.34 108 GLY A N 1
ATOM 816 C CA . GLY A 1 108 ? 22.480 21.231 56.331 1.00 20.65 108 GLY A CA 1
ATOM 817 C C . GLY A 1 108 ? 21.319 21.976 56.969 1.00 19.71 108 GLY A C 1
ATOM 818 O O . GLY A 1 108 ? 21.031 23.120 56.618 1.00 20.27 108 GLY A O 1
ATOM 819 N N . ARG A 1 109 ? 20.650 21.334 57.915 1.00 19.18 109 ARG A N 1
ATOM 820 C CA . ARG A 1 109 ? 19.520 21.955 58.582 1.00 17.34 109 ARG A CA 1
ATOM 821 C C . ARG A 1 109 ? 19.827 22.147 60.066 1.00 17.32 109 ARG A C 1
ATOM 822 O O . ARG A 1 109 ? 20.794 21.592 60.594 1.00 17.04 109 ARG A O 1
ATOM 830 N N . ARG A 1 110 ? 19.000 22.935 60.736 1.00 16.40 110 ARG A N 1
ATOM 831 C CA . ARG A 1 110 ? 19.183 23.197 62.156 1.00 15.64 110 ARG A CA 1
ATOM 832 C C . ARG A 1 110 ? 18.254 22.340 63.009 1.00 14.77 110 ARG A C 1
ATOM 833 O O . ARG A 1 110 ? 17.071 22.216 62.709 1.00 15.51 110 ARG A O 1
ATOM 841 N N . VAL A 1 111 ? 18.797 21.738 64.061 1.00 13.88 111 VAL A N 1
ATOM 842 C CA . VAL A 1 111 ? 17.981 20.931 64.957 1.00 16.26 111 VAL A CA 1
ATOM 843 C C . VAL A 1 111 ? 18.060 21.466 66.382 1.00 16.13 111 VAL A C 1
ATOM 844 O O . VAL A 1 111 ? 19.148 21.642 66.936 1.00 19.50 111 VAL A O 1
ATOM 848 N N . ILE A 1 112 ? 16.902 21.722 66.974 1.00 15.20 112 ILE A N 1
ATOM 849 C CA . ILE A 1 112 ? 16.837 22.248 68.331 1.00 15.95 112 ILE A CA 1
ATOM 850 C C . ILE A 1 112 ? 16.213 21.206 69.259 1.00 16.59 112 ILE A C 1
ATOM 851 O O . ILE A 1 112 ? 15.047 20.848 69.098 1.00 18.47 112 ILE A O 1
ATOM 856 N N . CYS A 1 113 ? 16.984 20.723 70.227 1.00 17.97 113 CYS A N 1
ATOM 857 C CA . CYS A 1 113 ? 16.485 19.718 71.169 1.00 18.74 113 CYS A CA 1
ATOM 858 C C . CYS A 1 113 ? 16.386 20.278 72.583 1.00 17.89 113 CYS A C 1
ATOM 859 O O . CYS A 1 113 ? 17.273 21.001 73.038 1.00 17.08 113 CYS A O 1
ATOM 862 N N . ALA A 1 114 ? 15.304 19.944 73.277 1.00 17.85 114 ALA A N 1
ATOM 863 C CA . ALA A 1 114 ? 15.119 20.383 74.662 1.00 15.21 114 ALA A CA 1
ATOM 864 C C . ALA A 1 114 ? 14.757 19.159 75.496 1.00 15.73 114 ALA A C 1
ATOM 865 O O . ALA A 1 114 ? 13.958 18.324 75.058 1.00 16.73 114 ALA A O 1
ATOM 867 N N . GLY A 1 115 ? 15.341 19.050 76.686 1.00 16.52 115 GLY A N 1
ATOM 868 C CA . GLY A 1 115 ? 15.049 17.918 77.550 1.00 15.73 115 GLY A CA 1
ATOM 869 C C . GLY A 1 115 ? 15.855 17.851 78.841 1.00 18.20 115 GLY A C 1
ATOM 870 O O . GLY A 1 115 ? 16.891 18.508 78.992 1.00 16.34 115 GLY A O 1
ATOM 871 N N . LEU A 1 116 ? 15.358 17.049 79.777 1.00 15.55 116 LEU A N 1
ATOM 872 C CA . LEU A 1 116 ? 15.990 16.849 81.071 1.00 16.58 116 LEU A CA 1
ATOM 873 C C . LEU A 1 116 ? 17.382 16.252 80.928 1.00 16.98 116 LEU A C 1
ATOM 874 O O . LEU A 1 116 ? 17.612 15.383 80.080 1.00 17.37 116 LEU A O 1
ATOM 879 N N . ASP A 1 117 ? 18.315 16.724 81.750 1.00 17.00 117 ASP A N 1
ATOM 880 C CA . ASP A 1 117 ? 19.663 16.191 81.702 1.00 16.98 117 ASP A CA 1
ATOM 881 C C . ASP A 1 117 ? 19.795 15.010 82.659 1.00 18.18 117 ASP A C 1
ATOM 882 O O . ASP A 1 117 ? 20.528 14.071 82.374 1.00 18.24 117 ASP A O 1
ATOM 895 N N . ASP A 1 119 ? 17.495 12.413 85.793 1.00 22.57 119 ASP A N 1
ATOM 896 C CA . ASP A 1 119 ? 16.187 11.990 86.291 1.00 21.75 119 ASP A CA 1
ATOM 897 C C . ASP A 1 119 ? 16.082 12.445 87.762 1.00 23.15 119 ASP A C 1
ATOM 898 O O . ASP A 1 119 ? 16.983 13.124 88.263 1.00 20.72 119 ASP A O 1
ATOM 903 N N . PHE A 1 120 ? 15.001 12.080 88.455 1.00 23.81 120 PHE A N 1
ATOM 904 C CA . PHE A 1 120 ? 14.825 12.512 89.842 1.00 25.70 120 PHE A CA 1
ATOM 905 C C . PHE A 1 120 ? 15.918 12.008 90.776 1.00 25.24 120 PHE A C 1
ATOM 906 O O . PHE A 1 120 ? 16.126 12.561 91.852 1.00 25.74 120 PHE A O 1
ATOM 914 N N . ARG A 1 121 ? 16.620 10.964 90.359 1.00 25.45 121 ARG A N 1
ATOM 915 C CA . ARG A 1 121 ? 17.693 10.397 91.165 1.00 26.89 121 ARG A CA 1
ATOM 916 C C . ARG A 1 121 ? 18.995 11.149 90.922 1.00 25.70 121 ARG A C 1
ATOM 917 O O . ARG A 1 121 ? 19.983 10.921 91.607 1.00 24.50 121 ARG A O 1
ATOM 925 N N . GLY A 1 122 ? 18.993 12.040 89.937 1.00 26.39 122 GLY A N 1
ATOM 926 C CA . GLY A 1 122 ? 20.194 12.791 89.620 1.00 26.43 122 GLY A CA 1
ATOM 927 C C . GLY A 1 122 ? 21.106 12.043 88.665 1.00 26.96 122 GLY A C 1
ATOM 928 O O . GLY A 1 122 ? 22.280 12.384 88.523 1.00 27.51 122 GLY A O 1
ATOM 929 N N . LYS A 1 123 ? 20.574 11.019 88.008 1.00 27.45 123 LYS A N 1
ATOM 930 C CA . LYS A 1 123 ? 21.362 10.227 87.065 1.00 30.81 123 LYS A CA 1
ATOM 931 C C . LYS A 1 123 ? 21.139 10.701 85.628 1.00 28.72 123 LYS A C 1
ATOM 932 O O . LYS A 1 123 ? 20.035 11.100 85.272 1.00 28.92 123 LYS A O 1
ATOM 938 N N . PRO A 1 124 ? 22.192 10.671 84.794 1.00 28.04 124 PRO A N 1
ATOM 939 C CA . PRO A 1 124 ? 22.099 11.090 83.388 1.00 27.95 124 PRO A CA 1
ATOM 940 C C . PRO A 1 124 ? 20.876 10.434 82.739 1.00 29.66 124 PRO A C 1
ATOM 941 O O . PRO A 1 124 ? 20.745 9.208 82.730 1.00 27.15 124 PRO A O 1
ATOM 945 N N . PHE A 1 125 ? 20.005 11.268 82.182 1.00 29.39 125 PHE A N 1
ATOM 946 C CA . PHE A 1 125 ? 18.745 10.830 81.587 1.00 32.56 125 PHE A CA 1
ATOM 947 C C . PHE A 1 125 ? 18.712 10.606 80.075 1.00 31.54 125 PHE A C 1
ATOM 948 O O . PHE A 1 125 ? 18.912 11.533 79.296 1.00 32.87 125 PHE A O 1
ATOM 956 N N . GLY A 1 126 ? 18.444 9.366 79.675 1.00 31.33 126 GLY A N 1
ATOM 957 C CA . GLY A 1 126 ? 18.331 9.012 78.267 1.00 32.78 126 GLY A CA 1
ATOM 958 C C . GLY A 1 126 ? 19.381 9.447 77.253 1.00 33.44 126 GLY A C 1
ATOM 959 O O . GLY A 1 126 ? 20.586 9.278 77.465 1.00 35.03 126 GLY A O 1
ATOM 960 N N . PRO A 1 127 ? 18.937 10.004 76.115 1.00 33.80 127 PRO A N 1
ATOM 961 C CA . PRO A 1 127 ? 19.803 10.473 75.030 1.00 33.85 127 PRO A CA 1
ATOM 962 C C . PRO A 1 127 ? 20.509 11.816 75.250 1.00 33.55 127 PRO A C 1
ATOM 963 O O . PRO A 1 127 ? 21.567 12.061 74.676 1.00 33.68 127 PRO A O 1
ATOM 967 N N . ILE A 1 128 ? 19.930 12.682 76.075 1.00 32.91 128 ILE A N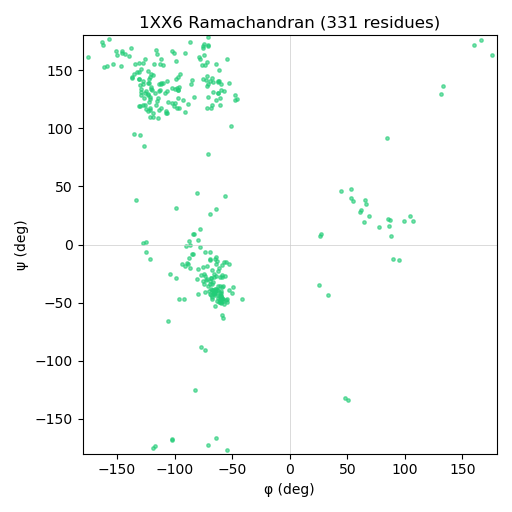 1
ATOM 968 C CA . ILE A 1 128 ? 20.519 13.998 76.333 1.00 32.58 128 ILE A CA 1
ATOM 969 C C . ILE A 1 128 ? 22.049 14.033 76.502 1.00 31.17 128 ILE A C 1
ATOM 970 O O . ILE A 1 128 ? 22.718 14.884 75.920 1.00 28.88 128 ILE A O 1
ATOM 975 N N . PRO A 1 129 ? 22.620 13.118 77.304 1.00 30.78 129 PRO A N 1
ATOM 976 C CA . PRO A 1 129 ? 24.077 13.100 77.503 1.00 28.71 129 PRO A CA 1
ATOM 977 C C . PRO A 1 129 ? 24.853 13.031 76.186 1.00 28.50 129 PRO A C 1
ATOM 978 O O . PRO A 1 129 ? 25.791 13.801 75.961 1.00 25.61 129 PRO A O 1
ATOM 982 N N . GLU A 1 130 ? 24.453 12.096 75.328 1.00 25.78 130 GLU A N 1
ATOM 983 C CA . GLU A 1 130 ? 25.079 11.902 74.023 1.00 25.48 130 GLU A CA 1
ATOM 984 C C . GLU A 1 130 ? 24.796 13.103 73.113 1.00 20.99 130 GLU A C 1
ATOM 985 O O . GLU A 1 130 ? 25.665 13.530 72.356 1.00 18.74 130 GLU A O 1
ATOM 991 N N . LEU A 1 131 ? 23.580 13.642 73.184 1.00 19.40 131 LEU A N 1
ATOM 992 C CA . LEU A 1 131 ? 23.224 14.807 72.368 1.00 19.40 131 LEU A CA 1
ATOM 993 C C . LEU A 1 131 ? 24.068 16.019 72.756 1.00 17.65 131 LEU A C 1
ATOM 994 O O . LEU A 1 131 ? 24.465 16.808 71.893 1.00 19.35 131 LEU A O 1
ATOM 1007 N N . ALA A 1 133 ? 27.113 15.968 73.915 1.00 17.77 133 ALA A N 1
ATOM 1008 C CA . ALA A 1 133 ? 28.474 15.751 73.423 1.00 19.30 133 ALA A CA 1
ATOM 1009 C C . ALA A 1 133 ? 28.636 16.069 71.936 1.00 20.55 133 ALA A C 1
ATOM 1010 O O . ALA A 1 133 ? 29.693 16.559 71.515 1.00 21.32 133 ALA A O 1
ATOM 1012 N N . ILE A 1 134 ? 27.604 15.799 71.140 1.00 19.35 134 ILE A N 1
ATOM 1013 C CA . ILE A 1 134 ? 27.694 16.057 69.702 1.00 19.43 134 ILE A CA 1
ATOM 1014 C C . ILE A 1 134 ? 27.164 17.413 69.229 1.00 18.65 134 ILE A C 1
ATOM 1015 O O . ILE A 1 134 ? 27.487 17.851 68.128 1.00 19.59 134 ILE A O 1
ATOM 1020 N N . ALA A 1 135 ? 26.375 18.086 70.058 1.00 15.63 135 ALA A N 1
ATOM 1021 C CA . ALA A 1 135 ? 25.800 19.369 69.664 1.00 16.62 135 ALA A CA 1
ATOM 1022 C C . ALA A 1 135 ? 26.796 20.527 69.611 1.00 17.56 135 ALA A C 1
ATOM 1023 O O . ALA A 1 135 ? 27.725 20.610 70.416 1.00 15.45 135 ALA A O 1
ATOM 1025 N N . GLU A 1 136 ? 26.582 21.425 68.658 1.00 17.42 136 GLU A N 1
ATOM 1026 C CA . GLU A 1 136 ? 27.433 22.588 68.510 1.00 18.16 136 GLU A CA 1
ATOM 1027 C C . GLU A 1 136 ? 27.117 23.606 69.596 1.00 16.99 136 GLU A C 1
ATOM 1028 O O . GLU A 1 136 ? 27.994 24.331 70.044 1.00 18.52 136 GLU A O 1
ATOM 1034 N N . PHE A 1 137 ? 25.858 23.655 70.025 1.00 16.09 137 PHE A N 1
ATOM 1035 C CA . PHE A 1 137 ? 25.456 24.603 71.064 1.00 16.86 137 PHE A CA 1
ATOM 1036 C C . PHE A 1 137 ? 24.769 23.900 72.215 1.00 16.06 137 PHE A C 1
ATOM 1037 O O . PHE A 1 137 ? 23.849 23.113 72.012 1.00 15.23 137 PHE A O 1
ATOM 1045 N N . VAL A 1 138 ? 25.218 24.189 73.428 1.00 15.81 138 VAL A N 1
ATOM 1046 C CA . VAL A 1 138 ? 24.629 23.582 74.607 1.00 17.05 138 VAL A CA 1
ATOM 1047 C C . VAL A 1 138 ? 24.315 24.653 75.643 1.00 16.71 138 VAL A C 1
ATOM 1048 O O . VAL A 1 138 ? 25.194 25.369 76.100 1.00 17.13 138 VAL A O 1
ATOM 1052 N N . ASP A 1 139 ? 23.044 24.774 75.993 1.00 17.11 139 ASP A N 1
ATOM 1053 C CA . ASP A 1 139 ? 22.647 25.739 76.996 1.00 16.73 139 ASP A CA 1
ATOM 1054 C C . ASP A 1 139 ? 22.024 24.995 78.167 1.00 17.42 139 ASP A C 1
ATOM 1055 O O . ASP A 1 139 ? 20.946 24.411 78.032 1.00 17.77 139 ASP A O 1
ATOM 1060 N N . LYS A 1 140 ? 22.721 24.970 79.301 1.00 17.04 140 LYS A N 1
ATOM 1061 C CA . LYS A 1 140 ? 22.175 24.332 80.484 1.00 16.62 140 LYS A CA 1
ATOM 1062 C C . LYS A 1 140 ? 21.578 25.461 81.308 1.00 17.60 140 LYS A C 1
ATOM 1063 O O . LYS A 1 140 ? 22.280 26.386 81.739 1.00 19.10 140 LYS A O 1
ATOM 1069 N N . ILE A 1 141 ? 20.274 25.396 81.509 1.00 16.96 141 ILE A N 1
ATOM 1070 C CA . ILE A 1 141 ? 19.581 26.433 82.246 1.00 16.89 141 ILE A CA 1
ATOM 1071 C C . ILE A 1 141 ? 19.089 25.938 83.609 1.00 18.52 141 ILE A C 1
ATOM 1072 O O . ILE A 1 141 ? 18.873 24.745 83.812 1.00 18.61 141 ILE A O 1
ATOM 1077 N N . GLN A 1 142 ? 18.925 26.873 84.537 1.00 18.68 142 GLN A N 1
ATOM 1078 C CA . GLN A 1 142 ? 18.518 26.542 85.893 1.00 20.32 142 GLN A CA 1
ATOM 1079 C C . GLN A 1 142 ? 17.127 27.044 86.251 1.00 20.14 142 GLN A C 1
ATOM 1080 O O . GLN A 1 142 ? 16.626 28.014 85.678 1.00 19.23 142 GLN A O 1
ATOM 1086 N N . ALA A 1 143 ? 16.511 26.375 87.218 1.00 21.02 143 ALA A N 1
ATOM 1087 C CA . ALA A 1 143 ? 15.208 26.785 87.719 1.00 21.40 143 ALA A CA 1
ATOM 1088 C C . ALA A 1 143 ? 15.573 27.468 89.040 1.00 21.40 143 ALA A C 1
ATOM 1089 O O . ALA A 1 143 ? 16.747 27.742 89.289 1.00 23.54 143 ALA A O 1
ATOM 1091 N N . ILE A 1 144 ? 14.584 27.748 89.880 1.00 21.35 144 ILE A N 1
ATOM 1092 C CA . ILE A 1 144 ? 14.848 28.359 91.178 1.00 19.66 144 ILE A CA 1
ATOM 1093 C C . ILE A 1 144 ? 14.463 27.308 92.221 1.00 21.56 144 ILE A C 1
ATOM 1094 O O . ILE A 1 144 ? 13.389 26.710 92.127 1.00 21.11 144 ILE A O 1
ATOM 1099 N N . CYS A 1 145 ? 15.334 27.072 93.199 1.00 21.45 145 CYS A N 1
ATOM 1100 C CA . CYS A 1 145 ? 15.060 26.081 94.241 1.00 22.72 145 CYS A CA 1
ATOM 1101 C C . CYS A 1 145 ? 13.908 26.523 95.145 1.00 22.27 145 CYS A C 1
ATOM 1102 O O . CYS A 1 145 ? 13.991 27.566 95.783 1.00 21.37 145 CYS A O 1
ATOM 1105 N N . VAL A 1 146 ? 12.840 25.727 95.205 1.00 22.87 146 VAL A N 1
ATOM 1106 C CA . VAL A 1 146 ? 11.677 26.073 96.029 1.00 23.22 146 VAL A CA 1
ATOM 1107 C C . VAL A 1 146 ? 11.989 25.995 97.520 1.00 24.11 146 VAL A C 1
ATOM 1108 O O . VAL A 1 146 ? 11.169 26.369 98.358 1.00 23.79 146 VAL A O 1
ATOM 1112 N N . VAL A 1 147 ? 13.180 25.515 97.849 1.00 25.27 147 VAL A N 1
ATOM 1113 C CA . VAL A 1 147 ? 13.576 25.383 99.240 1.00 26.88 147 VAL A CA 1
ATOM 1114 C C . VAL A 1 147 ? 14.402 26.552 99.765 1.00 25.84 147 VAL A C 1
ATOM 1115 O O . VAL A 1 147 ? 14.111 27.070 100.839 1.00 27.89 147 VAL A O 1
ATOM 1119 N N . CYS A 1 148 ? 15.414 26.976 99.011 1.00 26.29 148 CYS A N 1
ATOM 1120 C CA . CYS A 1 148 ? 16.284 28.059 99.471 1.00 26.77 148 CYS A CA 1
ATOM 1121 C C . CYS A 1 148 ? 16.431 29.272 98.547 1.00 27.27 148 CYS A C 1
ATOM 1122 O O . CYS A 1 148 ? 17.084 30.247 98.917 1.00 26.60 148 CYS A O 1
ATOM 1125 N N . GLY A 1 149 ? 15.866 29.208 97.348 1.00 25.48 149 GLY A N 1
ATOM 1126 C CA . GLY A 1 149 ? 15.965 30.347 96.452 1.00 25.80 149 GLY A CA 1
ATOM 1127 C C . GLY A 1 149 ? 17.160 30.410 95.516 1.00 26.02 149 GLY A C 1
ATOM 1128 O O . GLY A 1 149 ? 17.182 31.222 94.593 1.00 25.49 149 GLY A O 1
ATOM 1129 N N . ASN A 1 150 ? 18.168 29.578 95.739 1.00 25.75 150 ASN A N 1
ATOM 1130 C CA . ASN A 1 150 ? 19.323 29.586 94.847 1.00 27.75 150 ASN A CA 1
ATOM 1131 C C . ASN A 1 150 ? 18.944 28.893 93.536 1.00 25.67 150 ASN A C 1
ATOM 1132 O O . ASN A 1 150 ? 17.872 28.303 93.430 1.00 26.25 150 ASN A O 1
ATOM 1137 N N . PRO A 1 151 ? 19.811 28.969 92.517 1.00 25.34 151 PRO A N 1
ATOM 1138 C CA . PRO A 1 151 ? 19.480 28.310 91.248 1.00 24.21 151 PRO A CA 1
ATOM 1139 C C . PRO A 1 151 ? 19.274 26.811 91.438 1.00 22.50 151 PRO A C 1
ATOM 1140 O O . PRO A 1 151 ? 20.074 26.154 92.095 1.00 23.42 151 PRO A O 1
ATOM 1144 N N . ALA A 1 152 ? 18.197 26.276 90.868 1.00 22.86 152 ALA A N 1
ATOM 1145 C CA . ALA A 1 152 ? 17.903 24.847 90.986 1.00 20.89 152 ALA A CA 1
ATOM 1146 C C . ALA A 1 152 ? 18.423 24.124 89.750 1.00 21.87 152 ALA A C 1
ATOM 1147 O O . ALA A 1 152 ? 18.233 24.580 88.613 1.00 22.26 152 ALA A O 1
ATOM 1149 N N . THR A 1 153 ? 19.072 22.991 89.971 1.00 20.86 153 THR A N 1
ATOM 1150 C CA . THR A 1 153 ? 19.636 22.221 88.876 1.00 20.88 153 THR A CA 1
ATOM 1151 C C . THR A 1 153 ? 19.190 20.766 88.899 1.00 20.67 153 THR A C 1
ATOM 1152 O O . THR A 1 153 ? 19.579 19.990 88.044 1.00 23.03 153 THR A O 1
ATOM 1156 N N . ARG A 1 154 ? 18.350 20.419 89.870 1.00 21.98 154 ARG A N 1
ATOM 1157 C CA . ARG A 1 154 ? 17.863 19.053 90.032 1.00 21.03 154 ARG A CA 1
ATOM 1158 C C . ARG A 1 154 ? 16.350 19.012 90.141 1.00 20.92 154 ARG A C 1
ATOM 1159 O O . ARG A 1 154 ? 15.722 19.956 90.626 1.00 19.20 154 ARG A O 1
ATOM 1167 N N . THR A 1 155 ? 15.767 17.901 89.710 1.00 19.81 155 THR A N 1
ATOM 1168 C CA . THR A 1 155 ? 14.329 17.738 89.816 1.00 19.94 155 THR A CA 1
ATOM 1169 C C . THR A 1 155 ? 14.054 16.828 91.006 1.00 19.19 155 THR A C 1
ATOM 1170 O O . THR A 1 155 ? 14.534 15.697 91.047 1.00 19.55 155 THR A O 1
ATOM 1174 N N . GLN A 1 156 ? 13.291 17.326 91.970 1.00 20.88 156 GLN A N 1
ATOM 1175 C CA . GLN A 1 156 ? 12.967 16.548 93.159 1.00 22.39 156 GLN A CA 1
ATOM 1176 C C . GLN A 1 156 ? 11.605 15.886 93.015 1.00 23.72 156 GLN A C 1
ATOM 1177 O O . GLN A 1 156 ? 10.609 16.546 92.720 1.00 23.53 156 GLN A O 1
ATOM 1183 N N . ARG A 1 157 ? 11.583 14.574 93.215 1.00 26.13 157 ARG A N 1
ATOM 1184 C CA . ARG A 1 157 ? 10.361 13.783 93.146 1.00 28.42 157 ARG A CA 1
ATOM 1185 C C . ARG A 1 157 ? 9.875 13.586 94.583 1.00 29.10 157 ARG A C 1
ATOM 1186 O O . ARG A 1 157 ? 10.662 13.263 95.473 1.00 26.69 157 ARG A O 1
ATOM 1194 N N . LEU A 1 158 ? 8.582 13.784 94.809 1.00 31.10 158 LEU A N 1
ATOM 1195 C CA . LEU A 1 158 ? 8.020 13.628 96.143 1.00 32.82 158 LEU A CA 1
ATOM 1196 C C . LEU A 1 158 ? 6.818 12.703 96.165 1.00 35.04 158 LEU A C 1
ATOM 1197 O O . LEU A 1 158 ? 5.984 12.726 95.260 1.00 34.89 158 LEU A O 1
ATOM 1202 N N . ILE A 1 159 ? 6.740 11.884 97.207 1.00 36.91 159 ILE A N 1
ATOM 1203 C CA . ILE A 1 159 ? 5.622 10.971 97.389 1.00 37.65 159 ILE A CA 1
ATOM 1204 C C . ILE A 1 159 ? 5.097 11.238 98.793 1.00 37.93 159 ILE A C 1
ATOM 1205 O O . ILE A 1 159 ? 5.831 11.115 99.777 1.00 36.81 159 ILE A O 1
ATOM 1210 N N . ASN A 1 160 ? 3.831 11.637 98.875 1.00 38.43 160 ASN A N 1
ATOM 1211 C CA . ASN A 1 160 ? 3.211 11.960 100.156 1.00 39.70 160 ASN A CA 1
ATOM 1212 C C . ASN A 1 160 ? 3.925 13.174 100.757 1.00 39.72 160 ASN A C 1
ATOM 1213 O O . ASN A 1 160 ? 3.844 13.428 101.960 1.00 38.53 160 ASN A O 1
ATOM 1218 N N . GLY A 1 161 ? 4.630 13.915 99.906 1.00 38.38 161 GLY A N 1
ATOM 1219 C CA . GLY A 1 161 ? 5.337 15.098 100.361 1.00 37.33 161 GLY A CA 1
ATOM 1220 C C . GLY A 1 161 ? 6.741 14.825 100.869 1.00 36.59 161 GLY A C 1
ATOM 1221 O O . GLY A 1 161 ? 7.399 15.720 101.402 1.00 35.88 161 GLY A O 1
ATOM 1222 N N . LYS A 1 162 ? 7.206 13.591 100.706 1.00 36.58 162 LYS A N 1
ATOM 1223 C CA . LYS A 1 162 ? 8.540 13.214 101.153 1.00 36.45 162 LYS A CA 1
ATOM 1224 C C . LYS A 1 162 ? 9.339 12.657 99.970 1.00 37.29 162 LYS A C 1
ATOM 1225 O O . LYS A 1 162 ? 8.771 12.075 99.048 1.00 35.64 162 LYS A O 1
ATOM 1231 N N . PRO A 1 163 ? 10.669 12.842 99.978 1.00 38.03 163 PRO A N 1
ATOM 1232 C CA . PRO A 1 163 ? 11.544 12.366 98.899 1.00 39.31 163 PRO A CA 1
ATOM 1233 C C . PRO A 1 163 ? 11.497 10.871 98.598 1.00 41.51 163 PRO A C 1
ATOM 1234 O O . PRO A 1 163 ? 11.575 10.044 99.498 1.00 41.57 163 PRO A O 1
ATOM 1238 N N . ALA A 1 164 ? 11.375 10.539 97.316 1.00 44.20 164 ALA A N 1
ATOM 1239 C CA . ALA A 1 164 ? 11.322 9.148 96.871 1.00 46.42 164 ALA A CA 1
ATOM 1240 C C . ALA A 1 164 ? 12.694 8.486 96.965 1.00 48.44 164 ALA A C 1
ATOM 1241 O O . ALA A 1 164 ? 13.721 9.157 96.908 1.00 46.88 164 ALA A O 1
ATOM 1243 N N . PHE A 1 165 ? 12.708 7.165 97.106 1.00 52.01 165 PHE A N 1
ATOM 1244 C CA . PHE A 1 165 ? 13.966 6.433 97.195 1.00 55.98 165 PHE A CA 1
ATOM 1245 C C . PHE A 1 165 ? 14.606 6.236 95.825 1.00 58.44 165 PHE A C 1
ATOM 1246 O O . PHE A 1 165 ? 13.941 6.347 94.796 1.00 58.25 165 PHE A O 1
ATOM 1254 N N . TYR A 1 166 ? 15.901 5.938 95.826 1.00 61.33 166 TYR A N 1
ATOM 1255 C CA . TYR A 1 166 ? 16.654 5.715 94.595 1.00 65.02 166 TYR A CA 1
ATOM 1256 C C . TYR A 1 166 ? 16.064 4.568 93.771 1.00 67.35 166 TYR A C 1
ATOM 1257 O O . TYR A 1 166 ? 15.652 4.759 92.626 1.00 67.81 166 TYR A O 1
ATOM 1266 N N . ASP A 1 167 ? 16.029 3.376 94.359 1.00 69.84 167 ASP A N 1
ATOM 1267 C CA . ASP A 1 167 ? 15.506 2.195 93.678 1.00 72.01 167 ASP A CA 1
ATOM 1268 C C . ASP A 1 167 ? 13.982 2.144 93.712 1.00 72.99 167 ASP A C 1
ATOM 1269 O O . ASP 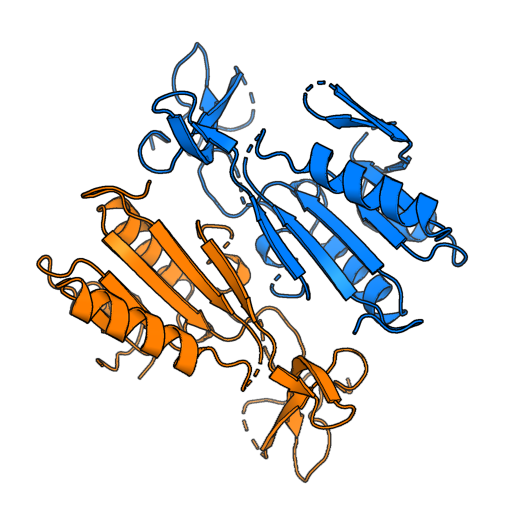A 1 167 ? 13.392 1.094 93.964 1.00 73.52 167 ASP A O 1
ATOM 1274 N N . ASP A 1 168 ? 13.349 3.280 93.450 1.00 73.78 168 ASP A N 1
ATOM 1275 C CA . ASP A 1 168 ? 11.897 3.363 93.462 1.00 74.66 168 ASP A CA 1
ATOM 1276 C C . ASP A 1 168 ? 11.345 3.460 92.041 1.00 75.11 168 ASP A C 1
ATOM 1277 O O . ASP A 1 168 ? 11.570 4.451 91.347 1.00 75.39 168 ASP A O 1
ATOM 1282 N N . PRO A 1 169 ? 10.624 2.422 91.584 1.00 75.54 169 PRO A N 1
ATOM 1283 C CA . PRO A 1 169 ? 10.056 2.440 90.231 1.00 75.81 169 PRO A CA 1
ATOM 1284 C C . PRO A 1 169 ? 9.021 3.550 90.047 1.00 76.01 169 PRO A C 1
ATOM 1285 O O . PRO A 1 169 ? 8.908 4.456 90.874 1.00 75.87 169 PRO A O 1
ATOM 1289 N N . VAL A 1 170 ? 8.266 3.470 88.957 1.00 76.38 170 VAL A N 1
ATOM 1290 C CA . VAL A 1 170 ? 7.245 4.465 88.661 1.00 76.00 170 VAL A CA 1
ATOM 1291 C C . VAL A 1 170 ? 5.860 3.830 88.569 1.00 75.78 170 VAL A C 1
ATOM 1292 O O . VAL A 1 170 ? 5.064 3.920 89.502 1.00 75.26 170 VAL A O 1
ATOM 1304 N N . GLU A 1 177 ? 2.049 12.079 94.548 1.00 65.27 177 GLU A N 1
ATOM 1305 C CA . GLU A 1 177 ? 3.364 12.265 93.946 1.00 60.80 177 GLU A CA 1
ATOM 1306 C C . GLU A 1 177 ? 3.483 13.605 93.228 1.00 56.48 177 GLU A C 1
ATOM 1307 O O . GLU A 1 177 ? 2.638 13.958 92.409 1.00 55.66 177 GLU A O 1
ATOM 1313 N N . SER A 1 178 ? 4.539 14.348 93.541 1.00 51.66 178 SER A N 1
ATOM 1314 C CA . SER A 1 178 ? 4.761 15.651 92.923 1.00 46.92 178 SER A CA 1
ATOM 1315 C C . SER A 1 178 ? 6.223 15.872 92.553 1.00 43.69 178 SER A C 1
ATOM 1316 O O . SER A 1 178 ? 7.106 15.102 92.947 1.00 40.61 178 SER A O 1
ATOM 1319 N N . TYR A 1 179 ? 6.465 16.935 91.791 1.00 40.49 179 TYR A N 1
ATOM 1320 C CA . TYR A 1 179 ? 7.807 17.295 91.341 1.00 37.24 179 TYR A CA 1
ATOM 1321 C C . TYR A 1 179 ? 8.075 18.784 91.566 1.00 35.12 179 TYR A C 1
ATOM 1322 O O . TYR A 1 179 ? 7.164 19.613 91.513 1.00 35.21 179 TYR A O 1
ATOM 1331 N N . GLU A 1 180 ? 9.335 19.116 91.820 1.00 31.23 180 GLU A N 1
ATOM 1332 C CA . GLU A 1 180 ? 9.728 20.501 92.041 1.00 28.24 180 GLU A CA 1
ATOM 1333 C C . GLU A 1 180 ? 11.234 20.618 91.836 1.00 26.36 180 GLU A C 1
ATOM 1334 O O . GLU A 1 180 ? 11.972 19.648 92.023 1.00 22.59 180 GLU A O 1
ATOM 1340 N N . ALA A 1 181 ? 11.685 21.807 91.447 1.00 23.81 181 ALA A N 1
ATOM 1341 C CA . ALA A 1 181 ? 13.101 22.024 91.199 1.00 23.71 181 ALA A CA 1
ATOM 1342 C C . ALA A 1 181 ? 13.859 22.372 92.467 1.00 24.02 181 ALA A C 1
ATOM 1343 O O . ALA A 1 181 ? 13.379 23.141 93.301 1.00 24.45 181 ALA A O 1
ATOM 1345 N N . ARG A 1 182 ? 15.045 21.791 92.606 1.00 22.73 182 ARG A N 1
ATOM 1346 C CA . ARG A 1 182 ? 15.893 22.049 93.756 1.00 21.93 182 ARG A CA 1
ATOM 1347 C C . ARG A 1 182 ? 17.352 22.175 93.349 1.00 21.10 182 ARG A C 1
ATOM 1348 O O . ARG A 1 182 ? 17.743 21.757 92.257 1.00 20.19 182 ARG A O 1
ATOM 1356 N N . CYS A 1 183 ? 18.154 22.766 94.230 1.00 20.76 183 CYS A N 1
ATOM 1357 C CA . CYS A 1 183 ? 19.578 22.909 93.972 1.00 21.31 183 CYS A CA 1
ATOM 1358 C C . CYS A 1 183 ? 20.224 21.614 94.456 1.00 21.62 183 CYS A C 1
ATOM 1359 O O . CYS A 1 183 ? 19.547 20.764 95.033 1.00 19.91 183 CYS A O 1
ATOM 1362 N N . ARG A 1 184 ? 21.522 21.459 94.218 1.00 21.88 184 ARG A N 1
ATOM 1363 C CA . ARG A 1 184 ? 22.230 20.254 94.642 1.00 23.17 184 ARG A CA 1
ATOM 1364 C C . ARG A 1 184 ? 22.160 20.040 96.154 1.00 24.44 184 ARG A C 1
ATOM 1365 O O . ARG A 1 184 ? 22.003 18.913 96.626 1.00 23.02 184 ARG A O 1
ATOM 1373 N N . LYS A 1 185 ? 22.287 21.123 96.912 1.00 23.98 185 LYS A N 1
ATOM 1374 C CA . LYS A 1 185 ? 22.245 21.032 98.363 1.00 24.97 185 LYS A CA 1
ATOM 1375 C C . LYS A 1 185 ? 20.897 20.529 98.893 1.00 23.98 185 LYS A C 1
ATOM 1376 O O . LYS A 1 185 ? 20.844 19.625 99.724 1.00 22.99 185 LYS A O 1
ATOM 1382 N N . CYS A 1 186 ? 19.810 21.112 98.400 1.00 21.96 186 CYS A N 1
ATOM 1383 C CA . CYS A 1 186 ? 18.475 20.745 98.856 1.00 22.38 186 CYS A CA 1
ATOM 1384 C C . CYS A 1 186 ? 17.891 19.468 98.261 1.00 21.63 186 CYS A C 1
ATOM 1385 O O . CYS A 1 186 ? 16.978 18.878 98.839 1.00 21.15 186 CYS A O 1
ATOM 1388 N N . HIS A 1 187 ? 18.412 19.040 97.114 1.00 19.04 187 HIS A N 1
ATOM 1389 C CA . HIS A 1 187 ? 17.929 17.823 96.463 1.00 19.81 187 HIS A CA 1
ATOM 1390 C C . HIS A 1 187 ? 18.226 16.630 97.374 1.00 21.01 187 HIS A C 1
ATOM 1391 O O . HIS A 1 187 ? 19.368 16.415 97.775 1.00 21.81 187 HIS A O 1
ATOM 1398 N N . VAL A 1 188 ? 17.198 15.860 97.710 1.00 21.28 188 VAL A N 1
ATOM 1399 C CA . VAL A 1 188 ? 17.384 14.712 98.588 1.00 23.32 188 VAL A CA 1
ATOM 1400 C C . VAL A 1 188 ? 16.928 13.410 97.937 1.00 24.14 188 VAL A C 1
ATOM 1401 O O . VAL A 1 188 ? 15.776 13.275 97.517 1.00 23.66 188 VAL A O 1
ATOM 1405 N N . VAL A 1 189 ? 17.845 12.455 97.854 1.00 24.85 189 VAL A N 1
ATOM 1406 C CA . VAL A 1 189 ? 17.551 11.161 97.261 1.00 29.18 189 VAL A CA 1
ATOM 1407 C C . VAL A 1 189 ? 18.006 10.076 98.220 1.00 32.41 189 VAL A C 1
ATOM 1408 O O . VAL A 1 189 ? 19.173 9.692 98.220 1.00 32.02 189 VAL A O 1
ATOM 1412 N N . PRO A 1 190 ? 17.091 9.576 99.064 1.00 35.89 190 PRO A N 1
ATOM 1413 C CA . PRO A 1 190 ? 17.473 8.523 100.009 1.00 39.28 190 PRO A CA 1
ATOM 1414 C C . PRO A 1 190 ? 17.691 7.199 99.279 1.00 41.77 190 PRO A C 1
ATOM 1415 O O . PRO A 1 190 ? 16.912 6.834 98.394 1.00 40.73 190 PRO A O 1
ATOM 1419 N N . GLN A 1 191 ? 18.755 6.490 99.638 1.00 45.05 191 GLN A N 1
ATOM 1420 C CA . GLN A 1 191 ? 19.045 5.209 99.008 1.00 49.16 191 GLN A CA 1
ATOM 1421 C C . GLN A 1 191 ? 19.237 4.125 100.060 1.00 50.18 191 GLN A C 1
ATOM 1422 O O . GLN A 1 191 ? 18.368 3.230 100.152 1.00 50.77 191 GLN A O 1
ATOM 1429 N N . TYR B 1 2 ? 25.101 33.185 95.506 1.00 47.76 2 TYR B N 1
ATOM 1430 C CA . TYR B 1 2 ? 25.154 31.968 94.650 1.00 47.51 2 TYR B CA 1
ATOM 1431 C C . TYR B 1 2 ? 26.477 31.222 94.832 1.00 47.65 2 TYR B C 1
ATOM 1432 O O . TYR B 1 2 ? 27.552 31.835 94.879 1.00 46.22 2 TYR B O 1
ATOM 1441 N N . ARG B 1 3 ? 26.391 29.895 94.922 1.00 47.63 3 ARG B N 1
ATOM 1442 C CA . ARG B 1 3 ? 27.570 29.064 95.124 1.00 46.38 3 ARG B CA 1
ATOM 1443 C C . ARG B 1 3 ? 28.323 29.592 96.336 1.00 46.17 3 ARG B C 1
ATOM 1444 O O . ARG B 1 3 ? 29.538 29.782 96.290 1.00 46.12 3 ARG B O 1
ATOM 1452 N N . PRO B 1 4 ? 27.604 29.834 97.443 1.00 46.54 4 PRO B N 1
ATOM 1453 C CA . PRO B 1 4 ? 28.271 30.349 98.636 1.00 47.18 4 PRO B CA 1
ATOM 1454 C C . PRO B 1 4 ? 29.152 29.314 99.311 1.00 47.72 4 PRO B C 1
ATOM 1455 O O . PRO B 1 4 ? 29.358 28.216 98.792 1.00 48.12 4 PRO B O 1
ATOM 1459 N N . LYS B 1 5 ? 29.663 29.684 100.479 1.00 48.98 5 LYS B N 1
ATOM 1460 C CA . LYS B 1 5 ? 30.538 28.830 101.269 1.00 50.99 5 LYS B CA 1
ATOM 1461 C C . LYS B 1 5 ? 30.008 27.402 101.418 1.00 50.54 5 LYS B C 1
ATOM 1462 O O . LYS B 1 5 ? 28.856 27.185 101.794 1.00 49.82 5 LYS B O 1
ATOM 1468 N N . ASP B 1 6 ? 30.865 26.434 101.115 1.00 50.13 6 ASP B N 1
ATOM 1469 C CA . ASP B 1 6 ? 30.537 25.019 101.248 1.00 50.24 6 ASP B CA 1
ATOM 1470 C C . ASP B 1 6 ? 29.377 24.477 100.412 1.00 48.00 6 ASP B C 1
ATOM 1471 O O . ASP B 1 6 ? 28.710 23.520 100.806 1.00 48.82 6 ASP B O 1
ATOM 1476 N N . HIS B 1 7 ? 29.133 25.100 99.268 1.00 46.02 7 HIS B N 1
ATOM 1477 C CA . HIS B 1 7 ? 28.105 24.641 98.340 1.00 43.09 7 HIS B CA 1
ATOM 1478 C C . HIS B 1 7 ? 28.949 24.214 97.137 1.00 38.04 7 HIS B C 1
ATOM 1479 O O . HIS B 1 7 ? 29.527 25.057 96.459 1.00 38.88 7 HIS B O 1
ATOM 1486 N N . GLY B 1 8 ? 29.041 22.913 96.888 1.00 32.97 8 GLY B N 1
ATOM 1487 C CA . GLY B 1 8 ? 29.858 22.435 95.785 1.00 27.04 8 GLY B CA 1
ATOM 1488 C C . GLY B 1 8 ? 29.162 22.281 94.449 1.00 24.61 8 GLY B C 1
ATOM 1489 O O . GLY B 1 8 ? 27.932 22.282 94.375 1.00 23.54 8 GLY B O 1
ATOM 1490 N N . TRP B 1 9 ? 29.950 22.157 93.382 1.00 21.87 9 TRP B N 1
ATOM 1491 C CA . TRP B 1 9 ? 29.395 21.978 92.044 1.00 19.45 9 TRP B CA 1
ATOM 1492 C C . TRP B 1 9 ? 30.434 21.439 91.067 1.00 19.62 9 TRP B C 1
ATOM 1493 O O . TRP B 1 9 ? 31.617 21.325 91.399 1.00 17.09 9 TRP B O 1
ATOM 1504 N N . VAL B 1 10 ? 29.963 21.093 89.871 1.00 17.96 10 VAL B N 1
ATOM 1505 C CA . VAL B 1 10 ? 30.814 20.586 88.805 1.00 18.07 10 VAL B CA 1
ATOM 1506 C C . VAL B 1 10 ? 30.656 21.463 87.565 1.00 18.97 10 VAL B C 1
ATOM 1507 O O . VAL B 1 10 ? 29.538 21.728 87.126 1.00 20.08 10 VAL B O 1
ATOM 1511 N N . GLU B 1 11 ? 31.772 21.923 87.018 1.00 17.90 11 GLU B N 1
ATOM 1512 C CA . GLU B 1 11 ? 31.730 22.721 85.804 1.00 18.12 11 GLU B CA 1
ATOM 1513 C C . GLU B 1 11 ? 32.607 22.022 84.772 1.00 18.09 11 GLU B C 1
ATOM 1514 O O . GLU B 1 11 ? 33.671 21.490 85.096 1.00 15.73 11 GLU B O 1
ATOM 1520 N N . VAL B 1 12 ? 32.135 21.996 83.533 1.00 17.16 12 VAL B N 1
ATOM 1521 C CA . VAL B 1 12 ? 32.866 21.333 82.470 1.00 17.54 12 VAL B CA 1
ATOM 1522 C C . VAL B 1 12 ? 33.212 22.270 81.327 1.00 17.28 12 VAL B C 1
ATOM 1523 O O . VAL B 1 12 ? 32.431 23.160 80.980 1.00 16.79 12 VAL B O 1
ATOM 1527 N N . ILE B 1 13 ? 34.392 22.052 80.752 1.00 17.45 13 ILE B N 1
ATOM 1528 C CA . ILE B 1 13 ? 34.890 22.830 79.623 1.00 17.69 13 ILE B CA 1
ATOM 1529 C C . ILE B 1 13 ? 35.148 21.826 78.490 1.00 17.87 13 ILE B C 1
ATOM 1530 O O . ILE B 1 13 ? 36.078 21.024 78.582 1.00 16.23 13 ILE B O 1
ATOM 1535 N N . VAL B 1 14 ? 34.337 21.866 77.432 1.00 18.80 14 VAL B N 1
ATOM 1536 C CA . VAL B 1 14 ? 34.508 20.939 76.312 1.00 17.77 14 VAL B CA 1
ATOM 1537 C C . VAL B 1 14 ? 34.631 21.612 74.947 1.00 17.37 14 VAL B C 1
ATOM 1538 O O . VAL B 1 14 ? 34.227 22.758 74.763 1.00 17.65 14 VAL B O 1
ATOM 1542 N N . GLY B 1 15 ? 35.187 20.875 73.990 1.00 16.29 15 GLY B N 1
ATOM 1543 C CA . GLY B 1 15 ? 35.362 21.398 72.645 1.00 17.86 15 GLY B CA 1
ATOM 1544 C C . GLY B 1 15 ? 36.428 20.590 71.934 1.00 15.80 15 GLY B C 1
ATOM 1545 O O . GLY B 1 15 ? 37.085 19.768 72.567 1.00 16.82 15 GLY B O 1
ATOM 1546 N N . PRO B 1 16 ? 36.637 20.795 70.629 1.00 15.20 16 PRO B N 1
ATOM 1547 C CA . PRO B 1 16 ? 37.663 20.025 69.907 1.00 15.23 16 PRO B CA 1
ATOM 1548 C C . PRO B 1 16 ? 39.069 20.481 70.267 1.00 14.52 16 PRO B C 1
ATOM 1549 O O . PRO B 1 16 ? 39.248 21.423 71.045 1.00 13.42 16 PRO B O 1
ATOM 1561 N N . TYR B 1 18 ? 42.496 22.392 70.235 1.00 21.14 18 TYR B N 1
ATOM 1562 C CA . TYR B 1 18 ? 42.776 23.794 69.945 1.00 22.37 18 TYR B CA 1
ATOM 1563 C C . TYR B 1 18 ? 41.607 24.748 70.223 1.00 21.32 18 TYR B C 1
ATOM 1564 O O . TYR B 1 18 ? 41.686 25.930 69.892 1.00 20.59 18 TYR B O 1
ATOM 1573 N N . SER B 1 19 ? 40.528 24.254 70.822 1.00 21.12 19 SER B N 1
ATOM 1574 C CA . SER B 1 19 ? 39.387 25.121 71.101 1.00 19.17 19 SER B CA 1
ATOM 1575 C C . SER B 1 19 ? 39.702 26.087 72.237 1.00 19.23 19 SER B C 1
ATOM 1576 O O . SER B 1 19 ? 39.025 27.102 72.396 1.00 22.61 19 SER B O 1
ATOM 1579 N N . GLY B 1 20 ? 40.731 25.766 73.020 1.00 19.37 20 GLY B N 1
ATOM 1580 C CA . GLY B 1 20 ? 41.140 26.621 74.124 1.00 17.18 20 GLY B CA 1
ATOM 1581 C C . GLY B 1 20 ? 40.817 26.100 75.514 1.00 18.40 20 GLY B C 1
ATOM 1582 O O . GLY B 1 20 ? 40.773 26.871 76.479 1.00 15.95 20 GLY B O 1
ATOM 1583 N N . LYS B 1 21 ? 40.598 24.791 75.628 1.00 17.02 21 LYS B N 1
ATOM 1584 C CA . LYS B 1 21 ? 40.262 24.182 76.912 1.00 18.14 21 LYS B CA 1
ATOM 1585 C C . LYS B 1 21 ? 41.343 24.371 77.988 1.00 19.29 21 LYS B C 1
ATOM 1586 O O . LYS B 1 21 ? 41.034 24.740 79.129 1.00 17.55 21 LYS B O 1
ATOM 1592 N N . SER B 1 22 ? 42.603 24.122 77.637 1.00 21.43 22 SER B N 1
ATOM 1593 C CA . SER B 1 22 ? 43.700 24.274 78.600 1.00 22.56 22 SER B CA 1
ATOM 1594 C C . SER B 1 22 ? 43.883 25.720 79.017 1.00 22.71 22 SER B C 1
ATOM 1595 O O . SER B 1 22 ? 44.128 26.017 80.191 1.00 22.34 22 SER B O 1
ATOM 1598 N N . GLU B 1 23 ? 43.775 26.618 78.044 1.00 23.44 23 GLU B N 1
ATOM 1599 C CA . GLU B 1 23 ? 43.916 28.045 78.298 1.00 24.24 23 GLU B CA 1
ATOM 1600 C C . GLU B 1 23 ? 42.824 28.488 79.273 1.00 23.20 23 GLU B C 1
ATOM 1601 O O . GLU B 1 23 ? 43.084 29.233 80.216 1.00 23.35 23 GLU B O 1
ATOM 1607 N N . GLU B 1 24 ? 41.601 28.023 79.044 1.00 22.33 24 GLU B N 1
ATOM 1608 C CA . GLU B 1 24 ? 40.492 28.374 79.921 1.00 19.88 24 GLU B CA 1
ATOM 1609 C C . GLU B 1 24 ? 40.689 27.750 81.302 1.00 18.67 24 GLU B C 1
ATOM 1610 O O . GLU B 1 24 ? 40.503 28.413 82.322 1.00 16.43 24 GLU B O 1
ATOM 1616 N N . LEU B 1 25 ? 41.064 26.473 81.340 1.00 19.72 25 LEU B N 1
ATOM 1617 C CA . LEU B 1 25 ? 41.279 25.803 82.622 1.00 19.87 25 LEU B CA 1
ATOM 1618 C C . LEU B 1 25 ? 42.343 26.551 83.429 1.00 21.27 25 LEU B C 1
ATOM 1619 O O . LEU B 1 25 ? 42.148 26.837 84.613 1.00 22.07 25 LEU B O 1
ATOM 1624 N N . ILE B 1 26 ? 43.465 26.855 82.783 1.00 22.63 26 ILE B N 1
ATOM 1625 C CA . ILE B 1 26 ? 44.569 27.559 83.424 1.00 23.96 26 ILE B CA 1
ATOM 1626 C C . ILE B 1 26 ? 44.126 28.930 83.918 1.00 24.12 26 ILE B C 1
ATOM 1627 O O . ILE B 1 26 ? 44.568 29.395 84.971 1.00 24.58 26 ILE B O 1
ATOM 1632 N N . ARG B 1 27 ? 43.242 29.572 83.161 1.00 24.55 27 ARG B N 1
ATOM 1633 C CA . ARG B 1 27 ? 42.728 30.886 83.539 1.00 24.62 27 ARG B CA 1
ATOM 1634 C C . ARG B 1 27 ? 41.916 30.779 84.827 1.00 23.61 27 ARG B C 1
ATOM 1635 O O . ARG B 1 27 ? 42.043 31.616 85.726 1.00 23.01 27 ARG B O 1
ATOM 1643 N N . ARG B 1 28 ? 41.082 29.747 84.920 1.00 21.68 28 ARG B N 1
ATOM 1644 C CA . ARG B 1 28 ? 40.265 29.569 86.110 1.00 19.50 28 ARG B CA 1
ATOM 1645 C C . ARG B 1 28 ? 41.124 29.182 87.311 1.00 18.98 28 ARG B C 1
ATOM 1646 O O . ARG B 1 28 ? 40.808 29.543 88.441 1.00 17.72 28 ARG B O 1
ATOM 1654 N N . ILE B 1 29 ? 42.217 28.466 87.066 1.00 20.21 29 ILE B N 1
ATOM 1655 C CA . ILE B 1 29 ? 43.103 28.073 88.150 1.00 22.49 29 ILE B CA 1
ATOM 1656 C C . ILE B 1 29 ? 43.819 29.305 88.720 1.00 23.44 29 ILE B C 1
ATOM 1657 O O . ILE B 1 29 ? 44.011 29.409 89.937 1.00 25.03 29 ILE B O 1
ATOM 1662 N N . ARG B 1 30 ? 44.204 30.238 87.854 1.00 24.30 30 ARG B N 1
ATOM 1663 C CA . ARG B 1 30 ? 44.882 31.447 88.320 1.00 26.52 30 ARG B CA 1
ATOM 1664 C C . ARG B 1 30 ? 43.922 32.337 89.097 1.00 25.31 30 ARG B C 1
ATOM 1665 O O . ARG B 1 30 ? 44.319 33.012 90.044 1.00 26.23 30 ARG B O 1
ATOM 1673 N N . ARG B 1 31 ? 42.655 32.340 88.694 1.00 22.98 31 ARG B N 1
ATOM 1674 C CA . ARG B 1 31 ? 41.652 33.154 89.371 1.00 23.06 31 ARG B CA 1
ATOM 1675 C C . ARG B 1 31 ? 41.378 32.622 90.779 1.00 22.23 31 ARG B C 1
ATOM 1676 O O . ARG B 1 31 ? 41.282 33.391 91.738 1.00 21.14 31 ARG B O 1
ATOM 1684 N N . ALA B 1 32 ? 41.258 31.306 90.904 1.00 23.07 32 ALA B N 1
ATOM 1685 C CA . ALA B 1 32 ? 41.004 30.696 92.204 1.00 24.48 32 ALA B CA 1
ATOM 1686 C C . ALA B 1 32 ? 42.179 30.985 93.145 1.00 25.39 32 ALA B C 1
ATOM 1687 O O . ALA B 1 32 ? 41.996 31.183 94.351 1.00 24.95 32 ALA B O 1
ATOM 1689 N N . LYS B 1 33 ? 43.386 31.015 92.591 1.00 26.10 33 LYS B N 1
ATOM 1690 C CA . LYS B 1 33 ? 44.564 31.292 93.404 1.00 29.07 33 LYS B CA 1
ATOM 1691 C C . LYS B 1 33 ? 44.520 32.730 93.912 1.00 27.87 33 LYS B C 1
ATOM 1692 O O . LYS B 1 33 ? 44.877 33.009 95.057 1.00 27.19 33 LYS B O 1
ATOM 1698 N N . ILE B 1 34 ? 44.069 33.642 93.062 1.00 27.33 34 ILE B N 1
ATOM 1699 C CA . ILE B 1 34 ? 43.982 35.038 93.453 1.00 28.11 34 ILE B CA 1
ATOM 1700 C C . ILE B 1 34 ? 42.892 35.190 94.508 1.00 27.78 34 ILE B C 1
ATOM 1701 O O . ILE B 1 34 ? 42.960 36.073 95.365 1.00 28.66 34 ILE B O 1
ATOM 1706 N N . ALA B 1 35 ? 41.889 34.319 94.450 1.00 27.64 35 ALA B N 1
ATOM 1707 C CA . ALA B 1 35 ? 40.806 34.353 95.427 1.00 28.06 35 ALA B CA 1
ATOM 1708 C C . ALA B 1 35 ? 41.262 33.666 96.718 1.00 28.96 35 ALA B C 1
ATOM 1709 O O . ALA B 1 35 ? 40.483 33.504 97.655 1.00 28.14 35 ALA B O 1
ATOM 1711 N N . LYS B 1 36 ? 42.530 33.262 96.748 1.00 30.14 36 LYS B N 1
ATOM 1712 C CA . LYS B 1 36 ? 43.127 32.609 97.910 1.00 32.84 36 LYS B CA 1
ATOM 1713 C C . LYS B 1 36 ? 42.516 31.236 98.221 1.00 33.56 36 LYS B C 1
ATOM 1714 O O . LYS B 1 36 ? 42.350 30.876 99.390 1.00 31.70 36 LYS B O 1
ATOM 1720 N N . GLN B 1 37 ? 42.199 30.476 97.174 1.00 32.83 37 GLN B N 1
ATOM 1721 C CA . GLN B 1 37 ? 41.608 29.148 97.323 1.00 32.88 37 GLN B CA 1
ATOM 1722 C C . GLN B 1 37 ? 42.608 28.043 97.002 1.00 32.48 37 GLN B C 1
ATOM 1723 O O . GLN B 1 37 ? 43.287 28.087 95.977 1.00 32.39 37 GLN B O 1
ATOM 1729 N N . LYS B 1 38 ? 42.692 27.049 97.880 1.00 30.32 38 LYS B N 1
ATOM 1730 C CA . LYS B 1 38 ? 43.605 25.933 97.682 1.00 29.65 38 LYS B CA 1
ATOM 1731 C C . LYS B 1 38 ? 43.093 25.054 96.539 1.00 28.20 38 LYS B C 1
ATOM 1732 O O . LYS B 1 38 ? 41.938 24.616 96.543 1.00 27.74 38 LYS B O 1
ATOM 1738 N N . ILE B 1 39 ? 43.948 24.792 95.558 1.00 27.51 39 ILE B N 1
ATOM 1739 C CA . ILE B 1 39 ? 43.544 23.980 94.420 1.00 29.49 39 ILE B CA 1
ATOM 1740 C C . ILE B 1 39 ? 44.508 22.846 94.065 1.00 29.71 39 ILE B C 1
ATOM 1741 O O . ILE B 1 39 ? 45.722 22.985 94.176 1.00 31.20 39 ILE B O 1
ATOM 1746 N N . GLN B 1 40 ? 43.938 21.715 93.657 1.00 29.71 40 GLN B N 1
ATOM 1747 C CA . GLN B 1 40 ? 44.707 20.542 93.244 1.00 30.38 40 GLN B CA 1
ATOM 1748 C C . GLN B 1 40 ? 44.359 20.227 91.789 1.00 31.73 40 GLN B C 1
ATOM 1749 O O . GLN B 1 40 ? 43.184 20.196 91.416 1.00 32.20 40 GLN B O 1
ATOM 1755 N N . VAL B 1 41 ? 45.383 20.002 90.972 1.00 33.73 41 VAL B N 1
ATOM 1756 C CA . VAL B 1 41 ? 45.194 19.698 89.554 1.00 35.43 41 VAL B CA 1
ATOM 1757 C C . VAL B 1 41 ? 45.597 18.259 89.230 1.00 37.78 41 VAL B C 1
ATOM 1758 O O . VAL B 1 41 ? 46.611 17.770 89.730 1.00 36.96 41 VAL B O 1
ATOM 1762 N N . PHE B 1 42 ? 44.799 17.596 88.390 1.00 38.91 42 PHE B N 1
ATOM 1763 C CA . PHE B 1 42 ? 45.037 16.206 87.985 1.00 42.02 42 PHE B CA 1
ATOM 1764 C C . PHE B 1 42 ? 44.961 16.036 86.463 1.00 44.39 42 PHE B C 1
ATOM 1765 O O . PHE B 1 42 ? 44.303 16.818 85.776 1.00 43.57 42 PHE B O 1
ATOM 1773 N N . LYS B 1 43 ? 45.626 14.996 85.958 1.00 46.49 43 LYS B N 1
ATOM 1774 C CA . LYS B 1 43 ? 45.657 14.679 84.529 1.00 48.98 43 LYS B CA 1
ATOM 1775 C C . LYS B 1 43 ? 45.707 13.159 84.350 1.00 50.44 43 LYS B C 1
ATOM 1776 O O . LYS B 1 43 ? 45.954 12.422 85.310 1.00 50.32 43 LYS B O 1
ATOM 1782 N N . PRO B 1 44 ? 45.459 12.666 83.126 1.00 50.86 44 PRO B N 1
ATOM 1783 C CA . PRO B 1 44 ? 45.512 11.215 82.909 1.00 50.97 44 PRO B CA 1
ATOM 1784 C C . PRO B 1 44 ? 46.994 10.830 82.816 1.00 50.76 44 PRO B C 1
A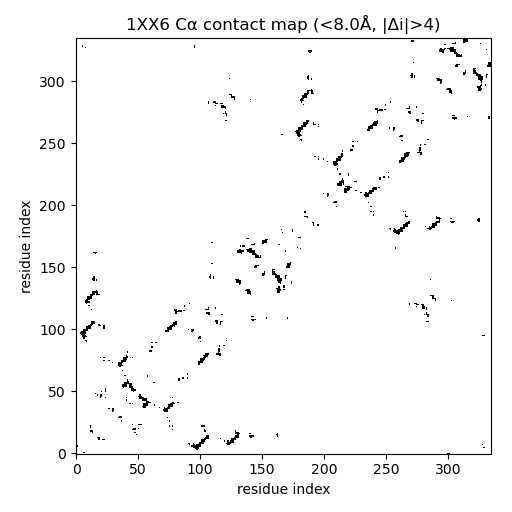TOM 1785 O O . PRO B 1 44 ? 47.347 9.728 82.391 1.00 51.37 44 PRO B O 1
ATOM 1789 N N . GLU B 1 45 ? 47.839 11.776 83.228 1.00 49.50 45 GLU B N 1
ATOM 1790 C CA . GLU B 1 45 ? 49.299 11.661 83.233 1.00 48.83 45 GLU B CA 1
ATOM 1791 C C . GLU B 1 45 ? 49.876 12.026 81.874 1.00 49.05 45 GLU B C 1
ATOM 1792 O O . GLU B 1 45 ? 49.887 13.199 81.497 1.00 48.44 45 GLU B O 1
ATOM 1798 N N . ALA B 1 65 ? 49.008 20.528 89.342 1.00 50.39 65 ALA B N 1
ATOM 1799 C CA . ALA B 1 65 ? 49.825 19.832 88.354 1.00 49.50 65 ALA B CA 1
ATOM 1800 C C . ALA B 1 65 ? 50.266 18.475 88.897 1.00 49.14 65 ALA B C 1
ATOM 1801 O O . ALA B 1 65 ? 51.408 18.313 89.324 1.00 50.21 65 ALA B O 1
ATOM 1803 N N . VAL B 1 66 ? 49.358 17.500 88.873 1.00 48.97 66 VAL B N 1
ATOM 1804 C CA . VAL B 1 66 ? 49.664 16.164 89.377 1.00 48.35 66 VAL B CA 1
ATOM 1805 C C . VAL B 1 66 ? 49.187 15.039 88.460 1.00 48.57 66 VAL B C 1
ATOM 1806 O O . VAL B 1 66 ? 48.033 14.602 88.525 1.00 48.15 66 VAL B O 1
ATOM 1810 N N . ALA B 1 67 ? 50.089 14.564 87.608 1.00 48.51 67 ALA B N 1
ATOM 1811 C CA . ALA B 1 67 ? 49.765 13.484 86.687 1.00 48.68 67 ALA B CA 1
ATOM 1812 C C . ALA B 1 67 ? 49.401 12.241 87.485 1.00 48.54 67 ALA B C 1
ATOM 1813 O O . ALA B 1 67 ? 50.033 11.947 88.497 1.00 50.00 67 ALA B O 1
ATOM 1815 N N . ILE B 1 68 ? 48.381 11.516 87.034 1.00 48.87 68 ILE B N 1
ATOM 1816 C CA . ILE B 1 68 ? 47.945 10.302 87.714 1.00 48.67 68 ILE B CA 1
ATOM 1817 C C . ILE B 1 68 ? 47.331 9.315 86.739 1.00 50.02 68 ILE B C 1
ATOM 1818 O O . ILE B 1 68 ? 47.015 9.664 85.603 1.00 51.27 68 ILE B O 1
ATOM 1823 N N . LYS B 1 69 ? 47.156 8.079 87.200 1.00 51.58 69 LYS B N 1
ATOM 1824 C CA . LYS B 1 69 ? 46.571 7.021 86.385 1.00 51.67 69 LYS B CA 1
ATOM 1825 C C . LYS B 1 69 ? 45.052 7.112 86.414 1.00 52.19 69 LYS B C 1
ATOM 1826 O O . LYS B 1 69 ? 44.493 8.167 86.113 1.00 53.53 69 LYS B O 1
ATOM 1832 N N . ASN B 1 70 ? 44.389 6.018 86.788 1.00 51.50 70 ASN B N 1
ATOM 1833 C CA . ASN B 1 70 ? 42.927 5.975 86.831 1.00 51.49 70 ASN B CA 1
ATOM 1834 C C . ASN B 1 70 ? 42.242 7.063 87.665 1.00 50.74 70 ASN B C 1
ATOM 1835 O O . ASN B 1 70 ? 42.898 7.948 88.218 1.00 50.12 70 ASN B O 1
ATOM 1840 N N . SER B 1 71 ? 40.914 6.977 87.743 1.00 49.80 71 SER B N 1
ATOM 1841 C CA . SER B 1 71 ? 40.092 7.940 88.471 1.00 48.99 71 SER B CA 1
ATOM 1842 C C . SER B 1 71 ? 40.059 7.704 89.973 1.00 49.37 71 SER B C 1
ATOM 1843 O O . SER B 1 71 ? 39.889 8.640 90.756 1.00 46.89 71 SER B O 1
ATOM 1846 N N . ARG B 1 72 ? 40.206 6.447 90.375 1.00 51.36 72 ARG B N 1
ATOM 1847 C CA . ARG B 1 72 ? 40.190 6.094 91.789 1.00 52.65 72 ARG B CA 1
ATOM 1848 C C . ARG B 1 72 ? 41.435 6.628 92.496 1.00 52.47 72 ARG B C 1
ATOM 1849 O O . ARG B 1 72 ? 41.497 6.644 93.725 1.00 52.37 72 ARG B O 1
ATOM 1857 N N . GLU B 1 73 ? 42.417 7.079 91.717 1.00 52.95 73 GLU B N 1
ATOM 1858 C CA . GLU B 1 73 ? 43.666 7.598 92.274 1.00 53.51 73 GLU B CA 1
ATOM 1859 C C . GLU B 1 73 ? 43.589 9.082 92.632 1.00 53.71 73 GLU B C 1
ATOM 1860 O O . GLU B 1 73 ? 44.567 9.665 93.099 1.00 53.15 73 GLU B O 1
ATOM 1866 N N . ILE B 1 74 ? 42.432 9.692 92.395 1.00 52.67 74 ILE B N 1
ATOM 1867 C CA . ILE B 1 74 ? 42.243 11.098 92.718 1.00 51.72 74 ILE B CA 1
ATOM 1868 C C . ILE B 1 74 ? 41.970 11.195 94.217 1.00 50.73 74 ILE B C 1
ATOM 1869 O O . ILE B 1 74 ? 42.497 12.069 94.904 1.00 49.08 74 ILE B O 1
ATOM 1874 N N . LEU B 1 75 ? 41.145 10.280 94.714 1.00 50.92 75 LEU B N 1
ATOM 1875 C CA . LEU B 1 75 ? 40.801 10.233 96.129 1.00 51.44 75 LEU B CA 1
ATOM 1876 C C . LEU B 1 75 ? 42.067 10.077 96.969 1.00 51.50 75 LEU B C 1
ATOM 1877 O O . LEU B 1 75 ? 42.172 10.639 98.060 1.00 51.12 75 LEU B O 1
ATOM 1882 N N . LYS B 1 76 ? 43.029 9.317 96.447 1.00 52.05 76 LYS B N 1
ATOM 1883 C CA . LYS B 1 76 ? 44.299 9.092 97.130 1.00 53.12 76 LYS B CA 1
ATOM 1884 C C . LYS B 1 76 ? 45.009 10.413 97.407 1.00 52.21 76 LYS B C 1
ATOM 1885 O O . LYS B 1 76 ? 45.223 10.784 98.561 1.00 52.88 76 LYS B O 1
ATOM 1891 N N . TYR B 1 77 ? 45.369 11.117 96.336 1.00 50.78 77 TYR B N 1
ATOM 1892 C CA . TYR B 1 77 ? 46.067 12.397 96.435 1.00 49.14 77 TYR B CA 1
ATOM 1893 C C . TYR B 1 77 ? 45.219 13.544 96.994 1.00 45.66 77 TYR B C 1
ATOM 1894 O O . TYR B 1 77 ? 45.754 14.591 97.348 1.00 43.88 77 TYR B O 1
ATOM 1903 N N . PHE B 1 78 ? 43.905 13.359 97.069 1.00 43.34 78 PHE B N 1
ATOM 1904 C CA . PHE B 1 78 ? 43.024 14.421 97.558 1.00 40.64 78 PHE B CA 1
ATOM 1905 C C . PHE B 1 78 ? 43.272 14.897 98.988 1.00 38.65 78 PHE B C 1
ATOM 1906 O O . PHE B 1 78 ? 43.162 14.126 99.939 1.00 38.61 78 PHE B O 1
ATOM 1914 N N . GLU B 1 79 ? 43.586 16.179 99.127 1.00 36.05 79 GLU B N 1
ATOM 1915 C CA . GLU B 1 79 ? 43.818 16.792 100.430 1.00 36.34 79 GLU B CA 1
ATOM 1916 C C . GLU B 1 79 ? 42.553 17.547 100.853 1.00 35.25 79 GLU B C 1
ATOM 1917 O O . GLU B 1 79 ? 42.092 18.441 100.140 1.00 34.10 79 GLU B O 1
ATOM 1923 N N . GLU B 1 80 ? 41.994 17.178 102.004 1.00 33.62 80 GLU B N 1
ATOM 1924 C CA . GLU B 1 80 ? 40.773 17.802 102.519 1.00 33.21 80 GLU B CA 1
ATOM 1925 C C . GLU B 1 80 ? 40.867 19.315 102.650 1.00 32.71 80 GLU B C 1
ATOM 1926 O O . GLU B 1 80 ? 39.857 20.002 102.800 1.00 31.74 80 GLU B O 1
ATOM 1932 N N . ASP B 1 81 ? 42.091 19.817 102.583 1.00 32.92 81 ASP B N 1
ATOM 1933 C CA . ASP B 1 81 ? 42.378 21.239 102.689 1.00 33.96 81 ASP B CA 1
ATOM 1934 C C . ASP B 1 81 ? 41.995 21.997 101.405 1.00 34.01 81 ASP B C 1
ATOM 1935 O O . ASP B 1 81 ? 41.717 23.203 101.440 1.00 32.07 81 ASP B O 1
ATOM 1940 N N . THR B 1 82 ? 41.981 21.295 100.274 1.00 31.44 82 THR B N 1
ATOM 1941 C CA . THR B 1 82 ? 41.674 21.945 99.001 1.00 31.90 82 THR B CA 1
ATOM 1942 C C . THR B 1 82 ? 40.202 22.272 98.788 1.00 30.30 82 THR B C 1
ATOM 1943 O O . THR B 1 82 ? 39.315 21.502 99.160 1.00 29.61 82 THR B O 1
ATOM 1947 N N . GLU B 1 83 ? 39.961 23.421 98.163 1.00 29.90 83 GLU B N 1
ATOM 1948 C CA . GLU B 1 83 ? 38.609 23.887 97.881 1.00 30.07 83 GLU B CA 1
ATOM 1949 C C . GLU B 1 83 ? 38.219 23.700 96.416 1.00 27.17 83 GLU B C 1
ATOM 1950 O O . GLU B 1 83 ? 37.032 23.583 96.094 1.00 24.36 83 GLU B O 1
ATOM 1956 N N . VAL B 1 84 ? 39.220 23.667 95.538 1.00 25.19 84 VAL B N 1
ATOM 1957 C CA . VAL B 1 84 ? 38.984 23.523 94.104 1.00 24.19 84 VAL B CA 1
ATOM 1958 C C . VAL B 1 84 ? 39.813 22.405 93.479 1.00 23.81 84 VAL B C 1
ATOM 1959 O O . VAL B 1 84 ? 41.031 22.348 93.647 1.00 24.32 84 VAL B O 1
ATOM 1963 N N . ILE B 1 85 ? 39.136 21.523 92.751 1.00 22.86 85 ILE B N 1
ATOM 1964 C CA . ILE B 1 85 ? 39.785 20.403 92.079 1.00 23.47 85 ILE B CA 1
ATOM 1965 C C . ILE B 1 85 ? 39.637 20.534 90.564 1.00 23.88 85 ILE B C 1
ATOM 1966 O O . ILE B 1 85 ? 38.517 20.564 90.053 1.00 24.36 85 ILE B O 1
ATOM 1971 N N . ALA B 1 86 ? 40.764 20.611 89.856 1.00 22.24 86 ALA B N 1
ATOM 1972 C CA . ALA B 1 86 ? 40.767 20.724 88.396 1.00 23.53 86 ALA B CA 1
ATOM 1973 C C . ALA B 1 86 ? 41.238 19.432 87.727 1.00 24.75 86 ALA B C 1
ATOM 1974 O O . ALA B 1 86 ? 42.277 18.879 88.083 1.00 26.02 86 ALA B O 1
ATOM 1976 N N . ILE B 1 87 ? 40.478 18.959 86.745 1.00 25.15 87 ILE B N 1
ATOM 1977 C CA . ILE B 1 87 ? 40.835 17.739 86.025 1.00 26.05 87 ILE B CA 1
ATOM 1978 C C . ILE B 1 87 ? 40.899 18.011 84.525 1.00 28.19 87 ILE B C 1
ATOM 1979 O O . ILE B 1 87 ? 39.887 18.349 83.903 1.00 25.55 87 ILE B O 1
ATOM 1984 N N . ASP B 1 88 ? 42.090 17.860 83.950 1.00 27.57 88 ASP B N 1
ATOM 1985 C CA . ASP B 1 88 ? 42.282 18.083 82.524 1.00 28.41 88 ASP B CA 1
ATOM 1986 C C . ASP B 1 88 ? 42.263 16.761 81.748 1.00 28.83 88 ASP B C 1
ATOM 1987 O O . ASP B 1 88 ? 42.496 15.695 82.319 1.00 27.26 88 ASP B O 1
ATOM 1992 N N . GLU B 1 89 ? 41.966 16.838 80.451 1.00 28.76 89 GLU B N 1
ATOM 1993 C CA . GLU B 1 89 ? 41.908 15.661 79.582 1.00 30.59 89 GLU B CA 1
ATOM 1994 C C . GLU B 1 89 ? 40.994 14.588 80.163 1.00 30.41 89 GLU B C 1
ATOM 1995 O O . GLU B 1 89 ? 41.284 13.395 80.083 1.00 30.37 89 GLU B O 1
ATOM 2001 N N . VAL B 1 90 ? 39.878 15.026 80.733 1.00 30.66 90 VAL B N 1
ATOM 2002 C CA . VAL B 1 90 ? 38.926 14.125 81.369 1.00 32.34 90 VAL B CA 1
ATOM 2003 C C . VAL B 1 90 ? 38.384 12.998 80.504 1.00 32.52 90 VAL B C 1
ATOM 2004 O O . VAL B 1 90 ? 38.008 11.950 81.027 1.00 33.67 90 VAL B O 1
ATOM 2008 N N . GLN B 1 91 ? 38.347 13.194 79.190 1.00 32.89 91 GLN B N 1
ATOM 2009 C CA . GLN B 1 91 ? 37.801 12.158 78.321 1.00 33.76 91 GLN B CA 1
ATOM 2010 C C . GLN B 1 91 ? 38.594 10.853 78.318 1.00 35.79 91 GLN B C 1
ATOM 2011 O O . GLN B 1 91 ? 38.112 9.844 77.804 1.00 35.26 91 GLN B O 1
ATOM 2017 N N . PHE B 1 92 ? 39.789 10.871 78.907 1.00 35.96 92 PHE B N 1
ATOM 2018 C CA . PHE B 1 92 ? 40.629 9.677 78.971 1.00 38.27 92 PHE B CA 1
ATOM 2019 C C . PHE B 1 92 ? 40.393 8.804 80.210 1.00 38.26 92 PHE B C 1
ATOM 2020 O O . PHE B 1 92 ? 40.824 7.652 80.247 1.00 37.55 92 PHE B O 1
ATOM 2028 N N . PHE B 1 93 ? 39.723 9.342 81.224 1.00 37.45 93 PHE B N 1
ATOM 2029 C CA . PHE B 1 93 ? 39.460 8.565 82.433 1.00 37.90 93 PHE B CA 1
ATOM 2030 C C . PHE B 1 93 ? 38.310 7.581 82.250 1.00 38.57 93 PHE B C 1
ATOM 2031 O O . PHE B 1 93 ? 37.479 7.730 81.350 1.00 36.59 93 PHE B O 1
ATOM 2039 N N . ASP B 1 94 ? 38.272 6.576 83.119 1.00 39.29 94 ASP B N 1
ATOM 2040 C CA . ASP B 1 94 ? 37.221 5.566 83.096 1.00 41.05 94 ASP B CA 1
ATOM 2041 C C . ASP B 1 94 ? 35.926 6.219 83.564 1.00 41.54 94 ASP B C 1
ATOM 2042 O O . ASP B 1 94 ? 35.936 7.359 84.029 1.00 41.92 94 ASP B O 1
ATOM 2047 N N . ASP B 1 95 ? 34.814 5.502 83.455 1.00 42.03 95 ASP B N 1
ATOM 2048 C CA . ASP B 1 95 ? 33.526 6.049 83.860 1.00 43.09 95 ASP B CA 1
ATOM 2049 C C . ASP B 1 95 ? 33.382 6.363 85.349 1.00 42.95 95 ASP B C 1
ATOM 2050 O O . ASP B 1 95 ? 32.472 7.096 85.739 1.00 42.87 95 ASP B O 1
ATOM 2055 N N . GLU B 1 96 ? 34.269 5.821 86.179 1.00 42.34 96 GLU B N 1
ATOM 2056 C CA . GLU B 1 96 ? 34.207 6.084 87.617 1.00 41.60 96 GLU B CA 1
ATOM 2057 C C . GLU B 1 96 ? 34.356 7.574 87.910 1.00 39.15 96 GLU B C 1
ATOM 2058 O O . GLU B 1 96 ? 33.840 8.075 88.912 1.00 36.56 96 GLU B O 1
ATOM 2064 N N . ILE B 1 97 ? 35.062 8.271 87.024 1.00 37.61 97 ILE B N 1
ATOM 2065 C CA . ILE B 1 97 ? 35.303 9.701 87.180 1.00 36.84 97 ILE B CA 1
ATOM 2066 C C . ILE B 1 97 ? 34.020 10.471 87.487 1.00 35.60 97 ILE B C 1
ATOM 2067 O O . ILE B 1 97 ? 34.035 11.424 88.262 1.00 35.91 97 ILE B O 1
ATOM 2072 N N . VAL B 1 98 ? 32.911 10.053 86.887 1.00 34.98 98 VAL B N 1
ATOM 2073 C CA . VAL B 1 98 ? 31.627 10.710 87.112 1.00 35.01 98 VAL B CA 1
ATOM 2074 C C . VAL B 1 98 ? 31.245 10.651 88.599 1.00 35.84 98 VAL B C 1
ATOM 2075 O O . VAL B 1 98 ? 30.883 11.668 89.199 1.00 33.77 98 VAL B O 1
ATOM 2079 N N . GLU B 1 99 ? 31.334 9.460 89.188 1.00 35.79 99 GLU B N 1
ATOM 2080 C CA . GLU B 1 99 ? 31.002 9.271 90.599 1.00 36.46 99 GLU B CA 1
ATOM 2081 C C . GLU B 1 99 ? 31.917 10.096 91.497 1.00 35.31 99 GLU B C 1
ATOM 2082 O O . GLU B 1 99 ? 31.450 10.803 92.392 1.00 33.78 99 GLU B O 1
ATOM 2088 N N . ILE B 1 100 ? 33.222 9.989 91.261 1.00 33.61 100 ILE B N 1
ATOM 2089 C CA . ILE B 1 100 ? 34.202 10.719 92.049 1.00 31.73 100 ILE B CA 1
ATOM 2090 C C . ILE B 1 100 ? 33.938 12.219 92.003 1.00 30.49 100 ILE B C 1
ATOM 2091 O O . ILE B 1 100 ? 33.867 12.872 93.040 1.00 30.80 100 ILE B O 1
ATOM 2096 N N . VAL B 1 101 ? 33.794 12.761 90.798 1.00 29.69 101 VAL B N 1
ATOM 2097 C CA . VAL B 1 101 ? 33.539 14.186 90.630 1.00 26.66 101 VAL B CA 1
ATOM 2098 C C . VAL B 1 101 ? 32.271 14.599 91.373 1.00 26.14 101 VAL B C 1
ATOM 2099 O O . VAL B 1 101 ? 32.262 15.598 92.096 1.00 25.76 101 VAL B O 1
ATOM 2103 N N . ASN B 1 102 ? 31.198 13.834 91.212 1.00 25.77 102 ASN B N 1
ATOM 2104 C CA . ASN B 1 102 ? 29.964 14.173 91.901 1.00 25.56 102 ASN B CA 1
ATOM 2105 C C . ASN B 1 102 ? 30.193 14.160 93.411 1.00 25.17 102 ASN B C 1
ATOM 2106 O O . ASN B 1 102 ? 29.725 15.040 94.130 1.00 25.82 102 ASN B O 1
ATOM 2111 N N . LYS B 1 103 ? 30.934 13.166 93.883 1.00 26.11 103 LYS B N 1
ATOM 2112 C CA . LYS B 1 103 ? 31.239 13.043 95.303 1.00 27.70 103 LYS B CA 1
ATOM 2113 C C . LYS B 1 103 ? 31.999 14.250 95.841 1.00 26.11 103 LYS B C 1
ATOM 2114 O O . LYS B 1 103 ? 31.697 14.757 96.915 1.00 25.53 103 LYS B O 1
ATOM 2120 N N . ILE B 1 104 ? 32.988 14.717 95.096 1.00 25.65 104 ILE B N 1
ATOM 2121 C CA . ILE B 1 104 ? 33.752 15.868 95.539 1.00 23.87 104 ILE B CA 1
ATOM 2122 C C . ILE B 1 104 ? 32.860 17.104 95.618 1.00 23.39 104 ILE B C 1
ATOM 2123 O O . ILE B 1 104 ? 32.992 17.917 96.537 1.00 20.48 104 ILE B O 1
ATOM 2128 N N . ALA B 1 105 ? 31.944 17.237 94.663 1.00 22.39 105 ALA B N 1
ATOM 2129 C CA . ALA B 1 105 ? 31.030 18.376 94.629 1.00 24.24 105 ALA B CA 1
ATOM 2130 C C . ALA B 1 105 ? 30.008 18.261 95.754 1.00 25.29 105 ALA B C 1
ATOM 2131 O O . ALA B 1 105 ? 29.594 19.263 96.343 1.00 23.77 105 ALA B O 1
ATOM 2133 N N . GLU B 1 106 ? 29.598 17.031 96.041 1.00 27.10 106 GLU B N 1
ATOM 2134 C CA . GLU B 1 106 ? 28.626 16.786 97.095 1.00 29.06 106 GLU B CA 1
ATOM 2135 C C . GLU B 1 106 ? 29.245 17.154 98.442 1.00 29.38 106 GLU B C 1
ATOM 2136 O O . GLU B 1 106 ? 28.530 17.486 99.383 1.00 30.56 106 GLU B O 1
ATOM 2142 N N . SER B 1 107 ? 30.572 17.104 98.534 1.00 27.49 107 SER B N 1
ATOM 2143 C CA . SER B 1 107 ? 31.239 17.448 99.787 1.00 26.65 107 SER B CA 1
ATOM 2144 C C . SER B 1 107 ? 31.454 18.956 99.932 1.00 26.21 107 SER B C 1
ATOM 2145 O O . SER B 1 107 ? 32.137 19.410 100.848 1.00 26.27 107 SER B O 1
ATOM 2148 N N . GLY B 1 108 ? 30.863 19.729 99.024 1.00 24.35 108 GLY B N 1
ATOM 2149 C CA . GLY B 1 108 ? 30.970 21.176 99.097 1.00 22.61 108 GLY B CA 1
ATOM 2150 C C . GLY B 1 108 ? 32.171 21.814 98.429 1.00 22.65 108 GLY B C 1
ATOM 2151 O O . GLY B 1 108 ? 32.544 22.940 98.760 1.00 22.15 108 GLY B O 1
ATOM 2152 N N . ARG B 1 109 ? 32.781 21.111 97.486 1.00 22.12 109 ARG B N 1
ATOM 2153 C CA . ARG B 1 109 ? 33.943 21.653 96.793 1.00 21.32 109 ARG B CA 1
ATOM 2154 C C . ARG B 1 109 ? 33.659 21.866 95.304 1.00 20.29 109 ARG B C 1
ATOM 2155 O O . ARG B 1 109 ? 32.687 21.341 94.759 1.00 19.83 109 ARG B O 1
ATOM 2163 N N . ARG B 1 110 ? 34.508 22.647 94.651 1.00 20.31 110 ARG B N 1
ATOM 2164 C CA . ARG B 1 110 ? 34.350 22.936 93.232 1.00 19.62 110 ARG B CA 1
ATOM 2165 C C . ARG B 1 110 ? 35.226 22.035 92.372 1.00 18.50 110 ARG B C 1
ATOM 2166 O O . ARG B 1 110 ? 36.404 21.845 92.663 1.00 18.51 110 ARG B O 1
ATOM 2174 N N . VAL B 1 111 ? 34.643 21.471 91.321 1.00 16.97 111 VAL B N 1
ATOM 2175 C CA . VAL B 1 111 ? 35.402 20.624 90.414 1.00 16.44 111 VAL B CA 1
ATOM 2176 C C . VAL B 1 111 ? 35.326 21.190 89.001 1.00 17.10 111 VAL B C 1
ATOM 2177 O O . VAL B 1 111 ? 34.236 21.427 88.473 1.00 19.18 111 VAL B O 1
ATOM 2181 N N . ILE B 1 112 ? 36.484 21.423 88.398 1.00 16.50 112 ILE B N 1
ATOM 2182 C CA . ILE B 1 112 ? 36.551 21.953 87.039 1.00 16.92 112 ILE B CA 1
ATOM 2183 C C . ILE B 1 112 ? 37.117 20.863 86.133 1.00 18.17 112 ILE B C 1
ATOM 2184 O O . ILE B 1 112 ? 38.252 20.423 86.324 1.00 18.34 112 ILE B O 1
ATOM 2189 N N . CYS B 1 113 ? 36.322 20.422 85.165 1.00 18.61 113 CYS B N 1
ATOM 2190 C CA . CYS B 1 113 ? 36.746 19.382 84.232 1.00 19.62 113 CYS B CA 1
ATOM 2191 C C . CYS B 1 113 ? 36.915 19.944 82.825 1.00 18.79 113 CYS B C 1
ATOM 2192 O O . CYS B 1 113 ? 36.095 20.727 82.353 1.00 18.96 113 CYS B O 1
ATOM 2195 N N . ALA B 1 114 ? 37.981 19.529 82.157 1.00 18.72 114 ALA B N 1
ATOM 2196 C CA . ALA B 1 114 ? 38.237 19.963 80.789 1.00 17.50 114 ALA B CA 1
ATOM 2197 C C . ALA B 1 114 ? 38.495 18.721 79.953 1.00 17.48 114 ALA B C 1
ATOM 2198 O O . ALA B 1 114 ? 39.233 17.825 80.374 1.00 18.45 114 ALA B O 1
ATOM 2200 N N . GLY B 1 115 ? 37.874 18.648 78.781 1.00 16.44 115 GLY B N 1
ATOM 2201 C CA . GLY B 1 115 ? 38.084 17.496 77.927 1.00 16.02 115 GLY B CA 1
ATOM 2202 C C . GLY B 1 115 ? 37.408 17.587 76.573 1.00 17.27 115 GLY B C 1
ATOM 2203 O O . GLY B 1 115 ? 36.486 18.386 76.373 1.00 16.96 115 GLY B O 1
ATOM 2204 N N . LEU B 1 116 ? 37.884 16.763 75.641 1.00 14.27 116 LEU B N 1
ATOM 2205 C CA . LEU B 1 116 ? 37.336 16.689 74.296 1.00 15.25 116 LEU B CA 1
ATOM 2206 C C . LEU B 1 116 ? 35.927 16.125 74.407 1.00 15.93 116 LEU B C 1
ATOM 2207 O O . LEU B 1 116 ? 35.701 15.200 75.193 1.00 17.08 116 LEU B O 1
ATOM 2212 N N . ASP B 1 117 ? 34.979 16.653 73.634 1.00 15.25 117 ASP B N 1
ATOM 2213 C CA . ASP B 1 117 ? 33.628 16.126 73.710 1.00 16.82 117 ASP B CA 1
ATOM 2214 C C . ASP B 1 117 ? 33.410 14.943 72.763 1.00 18.85 117 ASP B C 1
ATOM 2215 O O . ASP B 1 117 ? 32.613 14.061 73.058 1.00 18.85 117 ASP B O 1
ATOM 2228 N N . ASP B 1 119 ? 35.523 12.157 69.677 1.00 21.44 119 ASP B N 1
ATOM 2229 C CA . ASP B 1 119 ? 36.807 11.652 69.177 1.00 20.30 119 ASP B CA 1
ATOM 2230 C C . ASP B 1 119 ? 36.945 12.105 67.723 1.00 19.61 119 ASP B C 1
ATOM 2231 O O . ASP B 1 119 ? 36.108 12.874 67.238 1.00 19.53 119 ASP B O 1
ATOM 2236 N N . PHE B 1 120 ? 37.982 11.641 67.025 1.00 19.02 120 PHE B N 1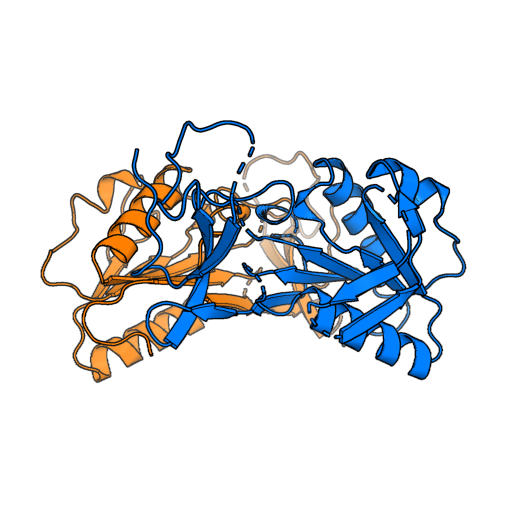
ATOM 2237 C CA . PHE B 1 120 ? 38.192 12.058 65.640 1.00 18.78 120 PHE B CA 1
ATOM 2238 C C . PHE B 1 120 ? 37.076 11.652 64.693 1.00 18.38 120 PHE B C 1
ATOM 2239 O O . PHE B 1 120 ? 36.916 12.255 63.641 1.00 18.05 120 PHE B O 1
ATOM 2247 N N . ARG B 1 121 ? 36.313 10.628 65.058 1.00 20.70 121 ARG B N 1
ATOM 2248 C CA . ARG B 1 121 ? 35.210 10.180 64.217 1.00 22.33 121 ARG B CA 1
ATOM 2249 C C . ARG B 1 121 ? 33.984 11.027 64.515 1.00 22.42 121 ARG B C 1
ATOM 2250 O O . ARG B 1 121 ? 32.979 10.932 63.820 1.00 22.03 121 ARG B O 1
ATOM 2258 N N . GLY B 1 122 ? 34.074 11.860 65.549 1.00 22.20 122 GLY B N 1
ATOM 2259 C CA . GLY B 1 122 ? 32.945 12.694 65.914 1.00 21.10 122 GLY B CA 1
ATOM 2260 C C . GLY B 1 122 ? 31.979 11.949 66.822 1.00 21.24 122 GLY B C 1
ATOM 2261 O O . GLY B 1 122 ? 30.797 12.283 66.902 1.00 19.56 122 GLY B O 1
ATOM 2262 N N . LYS B 1 123 ? 32.477 10.917 67.498 1.00 23.03 123 LYS B N 1
ATOM 2263 C CA . LYS B 1 123 ? 31.649 10.130 68.412 1.00 25.01 123 LYS B CA 1
ATOM 2264 C C . LYS B 1 123 ? 31.879 10.580 69.857 1.00 24.33 123 LYS B C 1
ATOM 2265 O O . LYS B 1 123 ? 32.997 10.907 70.240 1.00 23.21 123 LYS B O 1
ATOM 2271 N N . PRO B 1 124 ? 30.815 10.603 70.676 1.00 25.52 124 PRO B N 1
ATOM 2272 C CA . PRO B 1 124 ? 30.930 11.008 72.083 1.00 26.12 124 PRO B CA 1
ATOM 2273 C C . PRO B 1 124 ? 32.136 10.315 72.707 1.00 28.32 124 PRO B C 1
ATOM 2274 O O . PRO B 1 124 ? 32.244 9.091 72.672 1.00 28.42 124 PRO B O 1
ATOM 2278 N N . PHE B 1 125 ? 33.028 11.114 73.287 1.00 29.65 125 PHE B N 1
ATOM 2279 C CA . PHE B 1 125 ? 34.280 10.633 73.877 1.00 30.36 125 PHE B CA 1
ATOM 2280 C C . PHE B 1 125 ? 34.230 10.273 75.366 1.00 29.90 125 PHE B C 1
ATOM 2281 O O . PHE B 1 125 ? 34.053 11.141 76.219 1.00 27.97 125 PHE B O 1
ATOM 2289 N N . GLY B 1 126 ? 34.403 8.987 75.663 1.00 28.47 126 GLY B N 1
ATOM 2290 C CA . GLY B 1 126 ? 34.411 8.521 77.041 1.00 30.03 126 GLY B CA 1
ATOM 2291 C C . GLY B 1 126 ? 33.266 8.928 77.954 1.00 30.32 126 GLY B C 1
ATOM 2292 O O . GLY B 1 126 ? 32.095 8.845 77.581 1.00 29.91 126 GLY B O 1
ATOM 2293 N N . PRO B 1 127 ? 33.582 9.373 79.177 1.00 30.68 127 PRO B N 1
ATOM 2294 C CA . PRO B 1 127 ? 32.558 9.786 80.139 1.00 31.30 127 PRO B CA 1
ATOM 2295 C C . PRO B 1 127 ? 32.069 11.220 79.951 1.00 31.59 127 PRO B C 1
ATOM 2296 O O . PRO B 1 127 ? 31.335 11.739 80.786 1.00 30.48 127 PRO B O 1
ATOM 2300 N N . ILE B 1 128 ? 32.472 11.858 78.860 1.00 32.11 128 ILE B N 1
ATOM 2301 C CA . ILE B 1 128 ? 32.064 13.237 78.611 1.00 33.13 128 ILE B CA 1
ATOM 2302 C C . ILE B 1 128 ? 30.548 13.455 78.637 1.00 31.90 128 ILE B C 1
ATOM 2303 O O . ILE B 1 128 ? 30.067 14.398 79.265 1.00 31.62 128 ILE B O 1
ATOM 2308 N N . PRO B 1 129 ? 29.778 12.593 77.955 1.00 29.99 129 PRO B N 1
ATOM 2309 C CA . PRO B 1 129 ? 28.320 12.765 77.958 1.00 29.56 129 PRO B CA 1
ATOM 2310 C C . PRO B 1 129 ? 27.735 12.805 79.368 1.00 27.15 129 PRO B C 1
ATOM 2311 O O . PRO B 1 129 ? 26.935 13.682 79.692 1.00 25.23 129 PRO B O 1
ATOM 2315 N N . GLU B 1 130 ? 28.145 11.856 80.204 1.00 25.93 130 GLU B N 1
ATOM 2316 C CA . GLU B 1 130 ? 27.653 11.784 81.575 1.00 23.84 130 GLU B CA 1
ATOM 2317 C C . GLU B 1 130 ? 28.110 12.956 82.451 1.00 20.96 130 GLU B C 1
ATOM 2318 O O . GLU B 1 130 ? 27.365 13.395 83.324 1.00 18.45 130 GLU B O 1
ATOM 2324 N N . LEU B 1 131 ? 29.321 13.458 82.222 1.00 17.19 131 LEU B N 1
ATOM 2325 C CA . LEU B 1 131 ? 29.832 14.584 82.997 1.00 19.12 131 LEU B CA 1
ATOM 2326 C C . LEU B 1 131 ? 29.068 15.855 82.657 1.00 18.26 131 LEU B C 1
ATOM 2327 O O . LEU B 1 131 ? 28.744 16.651 83.542 1.00 18.28 131 LEU B O 1
ATOM 2340 N N . ALA B 1 133 ? 26.117 15.901 81.581 1.00 16.92 133 ALA B N 1
ATOM 2341 C CA . ALA B 1 133 ? 24.769 15.670 82.072 1.00 19.03 133 ALA B CA 1
ATOM 2342 C C . ALA B 1 133 ? 24.605 16.080 83.534 1.00 19.25 133 ALA B C 1
ATOM 2343 O O . ALA B 1 133 ? 23.608 16.711 83.891 1.00 19.27 133 ALA B O 1
ATOM 2345 N N . ILE B 1 134 ? 25.579 15.732 84.377 1.00 18.72 134 ILE B N 1
ATOM 2346 C CA . ILE B 1 134 ? 25.510 16.063 85.801 1.00 19.34 134 ILE B CA 1
ATOM 2347 C C . ILE B 1 134 ? 26.089 17.431 86.199 1.00 19.16 134 ILE B C 1
ATOM 2348 O O . ILE B 1 134 ? 25.815 17.926 87.292 1.00 17.23 134 ILE B O 1
ATOM 2353 N N . ALA B 1 135 ? 26.884 18.039 85.327 1.00 17.61 135 ALA B N 1
ATOM 2354 C CA . ALA B 1 135 ? 27.507 19.319 85.649 1.00 19.05 135 ALA B CA 1
ATOM 2355 C C . ALA B 1 135 ? 26.550 20.511 85.733 1.00 20.53 135 ALA B C 1
ATOM 2356 O O . ALA B 1 135 ? 25.620 20.641 84.930 1.00 19.03 135 ALA B O 1
ATOM 2358 N N . GLU B 1 136 ? 26.798 21.386 86.705 1.00 19.93 136 GLU B N 1
ATOM 2359 C CA . GLU B 1 136 ? 25.980 22.576 86.878 1.00 21.04 136 GLU B CA 1
ATOM 2360 C C . GLU B 1 136 ? 26.305 23.608 85.807 1.00 19.17 136 GLU B C 1
ATOM 2361 O O . GLU B 1 136 ? 25.423 24.333 85.356 1.00 20.99 136 GLU B O 1
ATOM 2367 N N . PHE B 1 137 ? 27.569 23.672 85.400 1.00 19.26 137 PHE B N 1
ATOM 2368 C CA . PHE B 1 137 ? 27.998 24.622 84.371 1.00 19.31 137 PHE B CA 1
ATOM 2369 C C . PHE B 1 137 ? 28.655 23.874 83.219 1.00 18.12 137 PHE B C 1
ATOM 2370 O O . PHE B 1 137 ? 29.549 23.059 83.433 1.00 16.18 137 PHE B O 1
ATOM 2378 N N . VAL B 1 138 ? 28.211 24.160 81.998 1.00 17.76 138 VAL B N 1
ATOM 2379 C CA . VAL B 1 138 ? 28.772 23.513 80.822 1.00 17.25 138 VAL B CA 1
ATOM 2380 C C . VAL B 1 138 ? 29.148 24.551 79.778 1.00 17.98 138 VAL B C 1
ATOM 2381 O O . VAL B 1 138 ? 28.302 25.307 79.312 1.00 19.50 138 VAL B O 1
ATOM 2385 N N . ASP B 1 139 ? 30.424 24.610 79.431 1.00 18.44 139 ASP B N 1
ATOM 2386 C CA . ASP B 1 139 ? 30.867 25.547 78.416 1.00 17.16 139 ASP B CA 1
ATOM 2387 C C . ASP B 1 139 ? 31.465 24.775 77.248 1.00 17.98 139 ASP B C 1
ATOM 2388 O O . ASP B 1 139 ? 32.490 24.114 77.395 1.00 16.25 139 ASP B O 1
ATOM 2393 N N . LYS B 1 140 ? 30.805 24.825 76.097 1.00 17.03 140 LYS B N 1
ATOM 2394 C CA . LYS B 1 140 ? 31.340 24.164 74.923 1.00 16.62 140 LYS B CA 1
ATOM 2395 C C . LYS B 1 140 ? 31.975 25.297 74.122 1.00 16.55 140 LYS B C 1
ATOM 2396 O O . LYS B 1 140 ? 31.307 26.260 73.734 1.00 18.59 140 LYS B O 1
ATOM 2402 N N . ILE B 1 141 ? 33.272 25.195 73.901 1.00 16.20 141 ILE B N 1
ATOM 2403 C CA . ILE B 1 141 ? 33.987 26.235 73.181 1.00 15.25 141 ILE B CA 1
ATOM 2404 C C . ILE B 1 141 ? 34.475 25.752 71.821 1.00 16.10 141 ILE B C 1
ATOM 2405 O O . ILE B 1 141 ? 34.585 24.552 71.583 1.00 16.61 141 ILE B O 1
ATOM 2410 N N . GLN B 1 142 ? 34.763 26.695 70.931 1.00 14.80 142 GLN B N 1
ATOM 2411 C CA . GLN B 1 142 ? 35.172 26.355 69.582 1.00 17.37 142 GLN B CA 1
ATOM 2412 C C . GLN B 1 142 ? 36.567 26.827 69.210 1.00 16.91 142 GLN B C 1
ATOM 2413 O O . GLN B 1 142 ? 37.096 27.791 69.774 1.00 13.84 142 GLN B O 1
ATOM 2419 N N . ALA B 1 143 ? 37.159 26.135 68.245 1.00 16.85 143 ALA B N 1
ATOM 2420 C CA . ALA B 1 143 ? 38.467 26.509 67.734 1.00 15.78 143 ALA B CA 1
ATOM 2421 C C . ALA B 1 143 ? 38.138 27.203 66.413 1.00 15.93 143 ALA B C 1
ATOM 2422 O O . ALA B 1 143 ? 36.976 27.533 66.165 1.00 14.40 143 ALA B O 1
ATOM 2424 N N . ILE B 1 144 ? 39.145 27.433 65.575 1.00 14.95 144 ILE B N 1
ATOM 2425 C CA . ILE B 1 144 ? 38.925 28.055 64.269 1.00 15.35 144 ILE B CA 1
ATOM 2426 C C . ILE B 1 144 ? 39.248 26.976 63.239 1.00 17.52 144 ILE B C 1
ATOM 2427 O O . ILE B 1 144 ? 40.270 26.300 63.354 1.00 17.97 144 ILE B O 1
ATOM 2432 N N . CYS B 1 145 ? 38.375 26.801 62.250 1.00 18.78 145 CYS B N 1
ATOM 2433 C CA . CYS B 1 145 ? 38.578 25.786 61.223 1.00 20.30 145 CYS B CA 1
ATOM 2434 C C . CYS B 1 145 ? 39.705 26.193 60.282 1.00 21.10 145 CYS B C 1
ATOM 2435 O O . CYS B 1 145 ? 39.606 27.203 59.590 1.00 20.46 145 CYS B O 1
ATOM 2438 N N . VAL B 1 146 ? 40.774 25.403 60.258 1.00 20.65 146 VAL B N 1
ATOM 2439 C CA . VAL B 1 146 ? 41.926 25.701 59.405 1.00 23.17 146 VAL B CA 1
ATOM 2440 C C . VAL B 1 146 ? 41.590 25.637 57.920 1.00 23.48 146 VAL B C 1
ATOM 2441 O O . VAL B 1 146 ? 42.366 26.082 57.081 1.00 23.70 146 VAL B O 1
ATOM 2445 N N . VAL B 1 147 ? 40.429 25.082 57.596 1.00 25.02 147 VAL B N 1
ATOM 2446 C CA . VAL B 1 147 ? 40.039 24.967 56.204 1.00 24.46 147 VAL B CA 1
ATOM 2447 C C . VAL B 1 147 ? 39.220 26.145 55.674 1.00 24.06 147 VAL B C 1
ATOM 2448 O O . VAL B 1 147 ? 39.520 26.661 54.604 1.00 23.95 147 VAL B O 1
ATOM 2452 N N . CYS B 1 148 ? 38.204 26.584 56.415 1.00 24.62 148 CYS B N 1
ATOM 2453 C CA . CYS B 1 148 ? 37.363 27.684 55.936 1.00 23.96 148 CYS B CA 1
ATOM 2454 C C . CYS B 1 148 ? 37.302 28.925 56.827 1.00 25.02 148 CYS B C 1
ATOM 2455 O O . CYS B 1 148 ? 36.797 29.971 56.406 1.00 24.23 148 CYS B O 1
ATOM 2458 N N . GLY B 1 149 ? 37.787 28.818 58.060 1.00 22.84 149 GLY B N 1
ATOM 2459 C CA . GLY B 1 149 ? 37.760 29.977 58.940 1.00 23.83 149 GLY B CA 1
ATOM 2460 C C . GLY B 1 149 ? 36.580 30.088 59.885 1.00 24.62 149 GLY B C 1
ATOM 2461 O O . GLY B 1 149 ? 36.594 30.915 60.798 1.00 24.97 149 GLY B O 1
ATOM 2462 N N . ASN B 1 150 ? 35.541 29.289 59.670 1.00 22.91 150 ASN B N 1
ATOM 2463 C CA . ASN B 1 150 ? 34.395 29.340 60.574 1.00 25.57 150 ASN B CA 1
ATOM 2464 C C . ASN B 1 150 ? 34.746 28.665 61.903 1.00 22.32 150 ASN B C 1
ATOM 2465 O O . ASN B 1 150 ? 35.818 28.066 62.049 1.00 24.00 150 ASN B O 1
ATOM 2470 N N . PRO B 1 151 ? 33.854 28.767 62.896 1.00 20.94 151 PRO B N 1
ATOM 2471 C CA . PRO B 1 151 ? 34.165 28.120 64.173 1.00 19.00 151 PRO B CA 1
ATOM 2472 C C . PRO B 1 151 ? 34.341 26.619 63.953 1.00 17.51 151 PRO B C 1
ATOM 2473 O O . PRO B 1 151 ? 33.592 26.017 63.193 1.00 14.35 151 PRO B O 1
ATOM 2477 N N . ALA B 1 152 ? 35.339 26.022 64.597 1.00 17.67 152 ALA B N 1
ATOM 2478 C CA . ALA B 1 152 ? 35.586 24.583 64.447 1.00 16.23 152 ALA B CA 1
ATOM 2479 C C . ALA B 1 152 ? 35.055 23.856 65.682 1.00 15.72 152 ALA B C 1
ATOM 2480 O O . ALA B 1 152 ? 35.279 24.294 66.814 1.00 14.63 152 ALA B O 1
ATOM 2482 N N . THR B 1 153 ? 34.352 22.750 65.461 1.00 14.74 153 THR B N 1
ATOM 2483 C CA . THR B 1 153 ? 33.760 21.984 66.558 1.00 14.67 153 THR B CA 1
ATOM 2484 C C . THR B 1 153 ? 34.195 20.527 66.528 1.00 17.08 153 THR B C 1
ATOM 2485 O O . THR B 1 153 ? 33.753 19.727 67.347 1.00 19.71 153 THR B O 1
ATOM 2489 N N . ARG B 1 154 ? 35.050 20.187 65.570 1.00 16.70 154 ARG B N 1
ATOM 2490 C CA . ARG B 1 154 ? 35.516 18.817 65.409 1.00 17.46 154 ARG B CA 1
ATOM 2491 C C . ARG B 1 154 ? 37.035 18.732 65.370 1.00 17.23 154 ARG B C 1
ATOM 2492 O O . ARG B 1 154 ? 37.718 19.685 64.996 1.00 13.66 154 ARG B O 1
ATOM 2500 N N . THR B 1 155 ? 37.541 17.558 65.724 1.00 16.71 155 THR B N 1
ATOM 2501 C CA . THR B 1 155 ? 38.966 17.284 65.692 1.00 17.32 155 THR B CA 1
ATOM 2502 C C . THR B 1 155 ? 39.225 16.347 64.513 1.00 16.68 155 THR B C 1
ATOM 2503 O O . THR B 1 155 ? 38.752 15.209 64.501 1.00 17.86 155 THR B O 1
ATOM 2507 N N . GLN B 1 156 ? 39.965 16.840 63.526 1.00 18.05 156 GLN B N 1
ATOM 2508 C CA . GLN B 1 156 ? 40.288 16.072 62.323 1.00 17.86 156 GLN B CA 1
ATOM 2509 C C . GLN B 1 156 ? 41.617 15.340 62.468 1.00 19.56 156 GLN B C 1
ATOM 2510 O O . GLN B 1 156 ? 42.649 15.954 62.750 1.00 18.35 156 GLN B O 1
ATOM 2516 N N . ARG B 1 157 ? 41.580 14.026 62.273 1.00 19.61 157 ARG B N 1
ATOM 2517 C CA . ARG B 1 157 ? 42.787 13.217 62.344 1.00 21.62 157 ARG B CA 1
ATOM 2518 C C . ARG B 1 157 ? 43.277 13.023 60.910 1.00 21.52 157 ARG B C 1
ATOM 2519 O O . ARG B 1 157 ? 42.495 12.708 60.020 1.00 20.43 157 ARG B O 1
ATOM 2527 N N . LEU B 1 158 ? 44.569 13.222 60.689 1.00 24.18 158 LEU B N 1
ATOM 2528 C CA . LEU B 1 158 ? 45.127 13.056 59.355 1.00 26.59 158 LEU B CA 1
ATOM 2529 C C . LEU B 1 158 ? 46.327 12.119 59.346 1.00 28.42 158 LEU B C 1
ATOM 2530 O O . LEU B 1 158 ? 47.179 12.177 60.231 1.00 26.87 158 LEU B O 1
ATOM 2535 N N . ILE B 1 159 ? 46.378 11.256 58.337 1.00 30.51 159 ILE B N 1
ATOM 2536 C CA . ILE B 1 159 ? 47.483 10.317 58.168 1.00 32.23 159 ILE B CA 1
ATOM 2537 C C . ILE B 1 159 ? 48.038 10.605 56.778 1.00 33.57 159 ILE B C 1
ATOM 2538 O O . ILE B 1 159 ? 47.345 10.433 55.773 1.00 33.98 159 ILE B O 1
ATOM 2543 N N . ASN B 1 160 ? 49.281 11.074 56.730 1.00 35.89 160 ASN B N 1
ATOM 2544 C CA . ASN B 1 160 ? 49.915 11.435 55.466 1.00 37.92 160 ASN B CA 1
ATOM 2545 C C . ASN B 1 160 ? 49.130 12.565 54.809 1.00 37.58 160 ASN B C 1
ATOM 2546 O O . ASN B 1 160 ? 49.102 12.676 53.583 1.00 37.74 160 ASN B O 1
ATOM 2551 N N . GLY B 1 161 ? 48.491 13.395 55.631 1.00 36.10 161 GLY B N 1
ATOM 2552 C CA . GLY B 1 161 ? 47.711 14.507 55.116 1.00 35.29 161 GLY B CA 1
ATOM 2553 C C . GLY B 1 161 ? 46.352 14.102 54.570 1.00 35.71 161 GLY B C 1
ATOM 2554 O O . GLY B 1 161 ? 45.700 14.874 53.864 1.00 36.93 161 GLY B O 1
ATOM 2555 N N . LYS B 1 162 ? 45.918 12.889 54.897 1.00 34.78 162 LYS B N 1
ATOM 2556 C CA . LYS B 1 162 ? 44.634 12.384 54.425 1.00 34.58 162 LYS B CA 1
ATOM 2557 C C . LYS B 1 162 ? 43.743 12.040 55.616 1.00 32.26 162 LYS B C 1
ATOM 2558 O O . LYS B 1 162 ? 44.229 11.622 56.660 1.00 32.98 162 LYS B O 1
ATOM 2564 N N . PRO B 1 163 ? 42.423 12.216 55.470 1.00 31.09 163 PRO B N 1
ATOM 2565 C CA . PRO B 1 163 ? 41.469 11.920 56.544 1.00 30.13 163 PRO B CA 1
ATOM 2566 C C . PRO B 1 163 ? 41.492 10.453 56.978 1.00 30.33 163 PRO B C 1
ATOM 2567 O O . PRO B 1 163 ? 41.338 9.556 56.156 1.00 29.14 163 PRO B O 1
ATOM 2571 N N . ALA B 1 164 ? 41.671 10.219 58.272 1.00 31.17 164 ALA B N 1
ATOM 2572 C CA . ALA B 1 164 ? 41.702 8.863 58.811 1.00 33.39 164 ALA B CA 1
ATOM 2573 C C . ALA B 1 164 ? 40.324 8.205 58.699 1.00 36.13 164 ALA B C 1
ATOM 2574 O O . ALA B 1 164 ? 39.294 8.863 58.867 1.00 34.28 164 ALA B O 1
ATOM 2576 N N . PHE B 1 165 ? 40.304 6.908 58.416 1.00 38.45 165 PHE B N 1
ATOM 2577 C CA . PHE B 1 165 ? 39.041 6.190 58.294 1.00 42.58 165 PHE B CA 1
ATOM 2578 C C . PHE B 1 165 ? 38.348 5.974 59.641 1.00 44.08 165 PHE B C 1
ATOM 2579 O O . PHE B 1 165 ? 38.988 5.977 60.693 1.00 41.66 165 PHE B O 1
ATOM 2587 N N . TYR B 1 166 ? 37.032 5.780 59.586 1.00 47.17 166 TYR B N 1
ATOM 2588 C CA . TYR B 1 166 ? 36.205 5.563 60.774 1.00 51.55 166 TYR B CA 1
ATOM 2589 C C . TYR B 1 166 ? 36.754 4.483 61.710 1.00 54.23 166 TYR B C 1
ATOM 2590 O O . TYR B 1 166 ? 36.743 4.649 62.930 1.00 53.63 166 TYR B O 1
ATOM 2599 N N . ASP B 1 167 ? 37.232 3.382 61.137 1.00 57.63 167 ASP B N 1
ATOM 2600 C CA . ASP B 1 167 ? 37.749 2.269 61.933 1.00 61.49 167 ASP B CA 1
ATOM 2601 C C . ASP B 1 167 ? 39.270 2.204 62.087 1.00 62.80 167 ASP B C 1
ATOM 2602 O O . ASP B 1 167 ? 39.835 1.116 62.207 1.00 62.92 167 ASP B O 1
ATOM 2607 N N . ASP B 1 168 ? 39.932 3.356 62.096 1.00 64.30 168 ASP B N 1
ATOM 2608 C CA . ASP B 1 168 ? 41.386 3.393 62.256 1.00 65.46 168 ASP B CA 1
ATOM 2609 C C . ASP B 1 168 ? 41.795 3.317 63.721 1.00 65.94 168 ASP B C 1
ATOM 2610 O O . ASP B 1 168 ? 41.320 4.097 64.549 1.00 66.09 168 ASP B O 1
ATOM 2615 N N . PRO B 1 169 ? 42.686 2.373 64.064 1.00 66.12 169 PRO B N 1
ATOM 2616 C CA . PRO B 1 169 ? 43.130 2.243 65.453 1.00 66.61 169 PRO B CA 1
ATOM 2617 C C . PRO B 1 169 ? 44.034 3.407 65.847 1.00 67.05 169 PRO B C 1
ATOM 2618 O O . PRO B 1 169 ? 44.318 4.285 65.031 1.00 66.41 169 PRO B O 1
ATOM 2622 N N . VAL B 1 170 ? 44.483 3.410 67.097 1.00 67.71 170 VAL B N 1
ATOM 2623 C CA . VAL B 1 170 ? 45.353 4.468 67.597 1.00 68.20 170 VAL B CA 1
ATOM 2624 C C . VAL B 1 170 ? 46.734 4.427 66.945 1.00 68.35 170 VAL B C 1
ATOM 2625 O O . VAL B 1 170 ? 47.125 3.422 66.347 1.00 68.59 170 VAL B O 1
ATOM 2637 N N . GLU B 1 177 ? 51.178 11.346 61.190 1.00 60.65 177 GLU B N 1
ATOM 2638 C CA . GLU B 1 177 ? 49.849 11.557 61.744 1.00 56.22 177 GLU B CA 1
ATOM 2639 C C . GLU B 1 177 ? 49.753 12.949 62.354 1.00 51.46 177 GLU B C 1
ATOM 2640 O O . GLU B 1 177 ? 50.673 13.403 63.035 1.00 50.61 177 GLU B O 1
ATOM 2646 N N . SER B 1 178 ? 48.641 13.628 62.099 1.00 45.29 178 SER B N 1
ATOM 2647 C CA . SER B 1 178 ? 48.434 14.966 62.630 1.00 40.21 178 SER B CA 1
ATOM 2648 C C . SER B 1 178 ? 46.968 15.224 62.966 1.00 37.31 178 SER B C 1
ATOM 2649 O O . SER B 1 178 ? 46.072 14.484 62.545 1.00 33.52 178 SER B O 1
ATOM 2652 N N . TYR B 1 179 ? 46.741 16.283 63.733 1.00 34.12 179 TYR B N 1
ATOM 2653 C CA . TYR B 1 179 ? 45.405 16.677 64.150 1.00 31.63 179 TYR B CA 1
ATOM 2654 C C . TYR B 1 179 ? 45.208 18.169 63.891 1.00 30.25 179 TYR B C 1
ATOM 2655 O O . TYR B 1 179 ? 46.156 18.948 63.945 1.00 28.18 179 TYR B O 1
ATOM 2664 N N . GLU B 1 180 ? 43.973 18.559 63.598 1.00 27.35 180 GLU B N 1
ATOM 2665 C CA . GLU B 1 180 ? 43.653 19.959 63.355 1.00 24.07 180 GLU B CA 1
ATOM 2666 C C . GLU B 1 180 ? 42.162 20.133 63.585 1.00 22.31 180 GLU B C 1
ATOM 2667 O O . GLU B 1 180 ? 41.386 19.180 63.443 1.00 21.46 180 GLU B O 1
ATOM 2673 N N . ALA B 1 181 ? 41.768 21.348 63.947 1.00 19.94 181 ALA B N 1
ATOM 2674 C CA . ALA B 1 181 ? 40.376 21.638 64.231 1.00 19.40 181 ALA B CA 1
ATOM 2675 C C . ALA B 1 181 ? 39.604 21.960 62.959 1.00 18.97 181 ALA B C 1
ATOM 2676 O O . ALA B 1 181 ? 40.129 22.614 62.065 1.00 18.40 181 ALA B O 1
ATOM 2678 N N . ARG B 1 182 ? 38.363 21.489 62.881 1.00 17.54 182 ARG B N 1
ATOM 2679 C CA . ARG B 1 182 ? 37.546 21.762 61.715 1.00 18.05 182 ARG B CA 1
ATOM 2680 C C . ARG B 1 182 ? 36.059 21.991 61.981 1.00 19.55 182 ARG B C 1
ATOM 2681 O O . ARG B 1 182 ? 35.539 21.662 63.043 1.00 19.06 182 ARG B O 1
ATOM 2689 N N . CYS B 1 183 ? 35.403 22.560 60.971 1.00 19.87 183 CYS B N 1
ATOM 2690 C CA . CYS B 1 183 ? 33.975 22.850 60.953 1.00 24.37 183 CYS B CA 1
ATOM 2691 C C . CYS B 1 183 ? 33.273 21.495 60.753 1.00 20.83 183 CYS B C 1
ATOM 2692 O O . CYS B 1 183 ? 33.911 20.529 60.349 1.00 17.39 183 CYS B O 1
ATOM 2695 N N . ARG B 1 184 ? 31.978 21.403 61.036 1.00 22.23 184 ARG B N 1
ATOM 2696 C CA . ARG B 1 184 ? 31.252 20.142 60.804 1.00 22.48 184 ARG B CA 1
ATOM 2697 C C . ARG B 1 184 ? 31.345 19.774 59.309 1.00 22.75 184 ARG B C 1
ATOM 2698 O O . ARG B 1 184 ? 31.706 18.654 58.940 1.00 21.60 184 ARG B O 1
ATOM 2706 N N . LYS B 1 185 ? 31.025 20.740 58.460 1.00 23.97 185 LYS B N 1
ATOM 2707 C CA . LYS B 1 185 ? 31.035 20.550 57.018 1.00 27.50 185 LYS B CA 1
ATOM 2708 C C . LYS B 1 185 ? 32.402 20.127 56.460 1.00 27.10 185 LYS B C 1
ATOM 2709 O O . LYS B 1 185 ? 32.492 19.319 55.542 1.00 26.76 185 LYS B O 1
ATOM 2715 N N . CYS B 1 186 ? 33.462 20.665 57.051 1.00 25.21 186 CYS B N 1
ATOM 2716 C CA . CYS B 1 186 ? 34.825 20.409 56.606 1.00 25.55 186 CYS B CA 1
ATOM 2717 C C . CYS B 1 186 ? 35.475 19.166 57.202 1.00 24.12 186 CYS B C 1
ATOM 2718 O O . CYS B 1 186 ? 36.454 18.650 56.657 1.00 23.08 186 CYS B O 1
ATOM 2721 N N . HIS B 1 187 ? 34.936 18.702 58.325 1.00 18.78 187 HIS B N 1
ATOM 2722 C CA . HIS B 1 187 ? 35.430 17.499 58.994 1.00 19.16 187 HIS B CA 1
ATOM 2723 C C . HIS B 1 187 ? 35.117 16.361 58.026 1.00 18.43 187 HIS B C 1
ATOM 2724 O O . HIS B 1 187 ? 34.003 16.274 57.513 1.00 18.19 187 HIS B O 1
ATOM 2731 N N . VAL B 1 188 ? 36.096 15.510 57.753 1.00 18.13 188 VAL B N 1
ATOM 2732 C CA . VAL B 1 188 ? 35.886 14.394 56.834 1.00 19.72 188 VAL B CA 1
ATOM 2733 C C . VAL B 1 188 ? 36.275 13.081 57.496 1.00 20.16 188 VAL B C 1
ATOM 2734 O O . VAL B 1 188 ? 37.415 12.892 57.900 1.00 20.21 188 VAL B O 1
ATOM 2738 N N . VAL B 1 189 ? 35.307 12.182 57.607 1.00 22.90 189 VAL B N 1
ATOM 2739 C CA . VAL B 1 189 ? 35.535 10.890 58.238 1.00 26.18 189 VAL B CA 1
ATOM 2740 C C . VAL B 1 189 ? 35.096 9.765 57.320 1.00 27.91 189 VAL B C 1
ATOM 2741 O O . VAL B 1 189 ? 33.967 9.277 57.421 1.00 27.90 189 VAL B O 1
ATOM 2745 N N . PRO B 1 190 ? 35.975 9.343 56.401 1.00 30.66 190 PRO B N 1
ATOM 2746 C CA . PRO B 1 190 ? 35.605 8.257 55.490 1.00 33.37 190 PRO B CA 1
ATOM 2747 C C . PRO B 1 190 ? 35.308 6.981 56.268 1.00 35.73 190 PRO B C 1
ATOM 2748 O O . PRO B 1 190 ? 35.864 6.752 57.341 1.00 35.17 190 PRO B O 1
ATOM 2752 N N . GLN B 1 191 ? 34.424 6.153 55.732 1.00 40.04 191 GLN B N 1
ATOM 2753 C CA . GLN B 1 191 ? 34.073 4.912 56.406 1.00 44.29 191 GLN B CA 1
ATOM 2754 C C . GLN B 1 191 ? 34.190 3.759 55.418 1.00 45.55 191 GLN B C 1
ATOM 2755 O O . GLN B 1 191 ? 35.107 2.924 55.584 1.00 46.18 191 GLN B O 1
#

CATH classification: 3.40.50.300 (+1 more: 3.30.60.20)

B-factor: mean 32.56, std 13.84, range [9.91, 90.25]